Protein AF-A0A396ZU81-F1 (afdb_monomer_lite)

Organism: Aphanomyces astaci (NCBI:txid112090)

Secondary structure (DSSP, 8-state):
-PPPPTTTTEEE-TTT--EEETT-SB-TTT-PBTT---SSGGGS-HHHHHHHHTTSEEEEEETTTTEEEEEE---S---TTPPPEEEEEEEEEETTEEEEEEEEEE--TTS-TTB-TTS-B---SHHHHT--TTSS-TTS-HHHHHHHHHHHHHHH---EEEEEE-STTHHHHHHHHHHH--S--EEEEEETTS--S-HHHHHHHHHHHHHHHHHHTT-EEE-TTSPEEE-TT--S-THHHHHHHHHHHHHH-

Radius of gyration: 22.49 Å; chains: 1; bounding box: 52×60×61 Å

Sequence (253 aa):
MTTPTRSEHLWRCGICWFDSPSDKGACMLCESDRGTSFESPSDLNAVQHSAWARNQWVRTFDHVDDVAMWKQRPTHATTCADYFFVIASSNLVTDDDACQCLTWQPLTRETSAAATLSGESLLSSWFLDDADDTGVPSVVPFQEKFATSLIHWTHTVTSVTKIKVHRDTVWPESVAALVEIRAASKTKVMFLGEEGVDAGGVQREWYSLLSQAFLDNGLFIEHDNRSLGLNPQYAADPMHFVVLGRFLGRAII

InterPro domains:
  IPR000569 HECT domain [PS50237] (181-253)
  IPR035983 HECT, E3 ligase catalytic domain [SSF56204] (153-252)
  IPR050409 E3 ubiquitin-protein ligase [PTHR11254] (158-252)

pLDDT: mean 81.33, std 14.59, range [36.25, 97.94]

Foldseek 3Di:
DDDDPPPPQWDADQQQRDTHGPPDQADPQQRHGPPDHDDDLVVHDPSSNCSNCVQQWAWAADPVVRFIFIDGDCDDDDPPPDWDWDWAWDFDDDPPDGDTDIDTHTRDRPDGPQQDNDRDGPPDCLLRVCQDVSNHVVVDDPVVVLVVVVVVCVVPAPAEDEQEEAPVPLAVSLLVVLLPDDDRHAYFYDHPPDDDPDRVVRVVVSLVSNVVVCVVLPQWDQDPVRDTDGDPPNPPDPSVVVSVVSSVSNVSD

Structure (mmCIF, N/CA/C/O backbone):
data_AF-A0A396ZU81-F1
#
_entry.id   AF-A0A396ZU81-F1
#
loop_
_atom_site.group_PDB
_atom_site.id
_atom_site.type_symbol
_atom_site.label_atom_id
_atom_site.label_alt_id
_atom_site.label_comp_id
_atom_site.label_asym_id
_atom_site.label_entity_id
_atom_site.label_seq_id
_atom_site.pdbx_PDB_ins_code
_atom_site.Cartn_x
_atom_site.Cartn_y
_atom_site.Cartn_z
_atom_site.occupancy
_atom_site.B_iso_or_equiv
_atom_site.auth_seq_id
_atom_site.auth_comp_id
_atom_site.auth_asym_id
_atom_site.auth_atom_id
_atom_site.pdbx_PDB_model_num
ATOM 1 N N . MET A 1 1 ? 26.214 -30.034 -2.494 1.00 36.25 1 MET A N 1
ATOM 2 C CA . MET A 1 1 ? 24.958 -29.608 -3.141 1.00 36.25 1 MET A CA 1
ATOM 3 C C . MET A 1 1 ? 25.028 -28.102 -3.268 1.00 36.25 1 MET A C 1
ATOM 5 O O . MET A 1 1 ? 24.940 -27.413 -2.265 1.00 36.25 1 MET A O 1
ATOM 9 N N . THR A 1 2 ? 25.356 -27.618 -4.460 1.00 38.84 2 THR A N 1
ATOM 10 C CA . THR A 1 2 ? 25.381 -26.192 -4.790 1.00 38.84 2 THR A CA 1
ATOM 11 C C . THR A 1 2 ? 23.951 -25.674 -4.767 1.00 38.84 2 THR A C 1
ATOM 13 O O . THR A 1 2 ? 23.090 -26.218 -5.454 1.00 38.84 2 THR A O 1
ATOM 16 N N . THR A 1 3 ? 23.685 -24.673 -3.937 1.00 37.34 3 THR A N 1
ATOM 17 C CA . THR A 1 3 ? 22.427 -23.927 -3.935 1.00 37.34 3 THR A CA 1
ATOM 18 C C . THR A 1 3 ? 22.202 -23.387 -5.352 1.00 37.34 3 THR A C 1
ATOM 20 O O . THR A 1 3 ? 23.103 -22.713 -5.858 1.00 37.34 3 THR A O 1
ATOM 23 N N . PRO A 1 4 ? 21.080 -23.696 -6.027 1.00 40.00 4 PRO A N 1
ATOM 24 C CA . PRO A 1 4 ? 20.827 -23.167 -7.360 1.00 40.00 4 PRO A CA 1
ATOM 25 C C . PRO A 1 4 ? 20.781 -21.641 -7.275 1.00 40.00 4 PRO A C 1
ATOM 27 O O . PRO A 1 4 ? 20.117 -21.063 -6.408 1.00 40.00 4 PRO A O 1
ATOM 30 N N . THR A 1 5 ? 21.556 -20.979 -8.127 1.00 51.44 5 THR A N 1
ATOM 31 C CA . THR A 1 5 ? 21.589 -19.523 -8.211 1.00 51.44 5 THR A CA 1
ATOM 32 C C . THR A 1 5 ? 20.235 -19.019 -8.712 1.00 51.44 5 THR A C 1
ATOM 34 O O . THR A 1 5 ? 19.601 -19.621 -9.577 1.00 51.44 5 THR A O 1
ATOM 37 N N . ARG A 1 6 ? 19.786 -17.879 -8.171 1.00 52.00 6 ARG A N 1
ATOM 38 C CA . ARG A 1 6 ? 18.500 -17.195 -8.439 1.00 52.00 6 ARG A CA 1
ATOM 39 C C . ARG A 1 6 ? 18.129 -17.050 -9.933 1.00 52.00 6 ARG A C 1
ATOM 41 O O . ARG A 1 6 ? 16.971 -16.790 -10.243 1.00 52.00 6 ARG A O 1
ATOM 48 N N . SER A 1 7 ? 19.084 -17.216 -10.847 1.00 57.41 7 SER A N 1
ATOM 49 C CA . SER A 1 7 ? 18.940 -17.065 -12.296 1.00 57.41 7 SER A CA 1
ATOM 50 C C . SER A 1 7 ? 18.333 -18.262 -13.038 1.00 57.41 7 SER A C 1
ATOM 52 O O . SER A 1 7 ? 17.870 -18.072 -14.155 1.00 57.41 7 SER A O 1
ATOM 54 N N . GLU A 1 8 ? 18.323 -19.481 -12.487 1.00 64.12 8 GLU A N 1
ATOM 55 C CA . GLU A 1 8 ? 17.899 -20.672 -13.261 1.00 64.12 8 GLU A CA 1
ATOM 56 C C . GLU A 1 8 ? 16.377 -20.783 -13.467 1.00 64.12 8 GLU A C 1
ATOM 58 O O . GLU A 1 8 ? 15.919 -21.502 -14.353 1.00 64.12 8 GLU A O 1
ATOM 63 N N . HIS A 1 9 ? 15.580 -20.039 -12.694 1.00 83.31 9 HIS A N 1
ATOM 64 C CA . HIS A 1 9 ? 14.114 -20.103 -12.744 1.00 83.31 9 HIS A CA 1
ATOM 65 C C . HIS A 1 9 ? 13.442 -18.841 -13.279 1.00 83.31 9 HIS A C 1
ATOM 67 O O . HIS A 1 9 ? 12.216 -18.805 -13.377 1.00 83.31 9 HIS A O 1
ATOM 73 N N . LEU A 1 10 ? 14.202 -17.824 -13.684 1.00 89.06 10 LEU A N 1
ATOM 74 C CA . LEU A 1 10 ? 13.662 -16.538 -14.122 1.00 89.06 10 LEU A CA 1
ATOM 75 C C . LEU A 1 10 ? 14.208 -16.148 -15.499 1.00 89.06 10 LEU A C 1
ATOM 77 O O . LEU A 1 10 ? 15.355 -16.435 -15.830 1.00 89.06 10 LEU A O 1
ATOM 81 N N . TRP A 1 11 ? 13.400 -15.446 -16.287 1.00 91.38 11 TRP A N 1
ATOM 82 C CA . TRP A 1 11 ? 13.844 -14.760 -17.498 1.00 91.38 11 TRP A CA 1
ATOM 83 C C . TRP A 1 11 ? 13.527 -13.272 -17.403 1.00 91.38 11 TRP A C 1
ATOM 85 O O . TRP A 1 11 ? 12.489 -12.872 -16.876 1.00 91.38 11 TRP A O 1
ATOM 95 N N . ARG A 1 12 ? 14.426 -12.442 -17.929 1.00 90.25 12 ARG A N 1
ATOM 96 C CA . ARG A 1 12 ? 14.285 -10.988 -17.881 1.00 90.25 12 ARG A CA 1
ATOM 97 C C . ARG A 1 12 ? 13.571 -10.473 -19.124 1.00 90.25 12 ARG A C 1
ATOM 99 O O . ARG A 1 12 ? 13.986 -10.768 -20.243 1.00 90.25 12 ARG A O 1
ATOM 106 N N . CYS A 1 13 ? 12.505 -9.704 -18.928 1.00 91.06 13 CYS A N 1
ATOM 107 C CA . CYS A 1 13 ? 11.737 -9.117 -20.024 1.00 91.06 13 CYS A CA 1
ATOM 108 C C . CYS A 1 13 ? 12.559 -8.095 -20.826 1.00 91.06 13 CYS A C 1
ATOM 110 O O . CYS A 1 13 ? 13.189 -7.222 -20.233 1.00 91.06 13 CYS A O 1
ATOM 112 N N . GLY A 1 14 ? 12.508 -8.167 -22.161 1.00 89.25 14 GLY A N 1
ATOM 113 C CA . GLY A 1 14 ? 13.196 -7.221 -23.049 1.00 89.25 14 GLY A CA 1
ATOM 114 C C . GLY A 1 14 ? 12.539 -5.839 -23.139 1.00 89.25 14 GLY A C 1
ATOM 115 O O . GLY A 1 14 ? 13.204 -4.884 -23.520 1.00 89.25 14 GLY A O 1
ATOM 116 N N . ILE A 1 15 ? 11.267 -5.714 -22.736 1.00 90.06 15 ILE A N 1
ATOM 117 C CA . ILE A 1 15 ? 10.560 -4.429 -22.661 1.00 90.06 15 ILE A CA 1
ATOM 118 C C . ILE A 1 15 ? 10.827 -3.742 -21.325 1.00 90.06 15 ILE A C 1
ATOM 120 O O . ILE A 1 15 ? 11.378 -2.653 -21.276 1.00 90.06 15 ILE A O 1
ATOM 124 N N . CYS A 1 16 ? 10.434 -4.373 -20.217 1.00 87.81 16 CYS A N 1
ATOM 125 C CA . CYS A 1 16 ? 10.402 -3.704 -18.918 1.00 87.81 16 CYS A CA 1
ATOM 126 C C . CYS A 1 16 ? 11.481 -4.194 -17.940 1.00 87.81 16 CYS A C 1
ATOM 128 O O . CYS A 1 16 ? 11.512 -3.756 -16.790 1.00 87.81 16 CYS A O 1
ATOM 130 N N . TRP A 1 17 ? 12.340 -5.139 -18.333 1.00 87.31 17 TRP A N 1
ATOM 131 C CA . TRP A 1 17 ? 13.378 -5.715 -17.467 1.00 87.31 17 TRP A CA 1
ATOM 132 C C . TRP A 1 17 ? 12.858 -6.334 -16.160 1.00 87.31 17 TRP A C 1
ATOM 134 O O . TRP A 1 17 ? 13.576 -6.394 -15.167 1.00 87.31 17 TRP A O 1
ATOM 144 N N . PHE A 1 18 ? 11.592 -6.752 -16.119 1.00 87.81 18 PHE A N 1
ATOM 145 C CA . PHE A 1 18 ? 11.056 -7.529 -15.004 1.00 87.81 18 PHE A CA 1
ATOM 146 C C . PHE A 1 18 ? 11.463 -8.999 -15.139 1.00 87.81 18 PHE A C 1
ATOM 148 O O . PHE A 1 18 ? 11.374 -9.563 -16.233 1.00 87.81 18 PHE A O 1
ATOM 155 N N . ASP A 1 19 ? 11.881 -9.612 -14.033 1.00 89.00 19 ASP A N 1
ATOM 156 C CA . ASP A 1 19 ? 12.262 -11.022 -13.991 1.00 89.00 19 ASP A CA 1
ATOM 157 C C . ASP A 1 19 ? 11.002 -11.875 -13.776 1.00 89.00 19 ASP A C 1
ATOM 159 O O . ASP A 1 19 ? 10.409 -11.878 -12.698 1.00 89.00 19 ASP A O 1
ATOM 163 N N . SER A 1 20 ? 10.559 -12.562 -14.829 1.00 89.69 20 SER A N 1
ATOM 164 C CA . SER A 1 20 ? 9.365 -13.415 -14.812 1.00 89.69 20 SER A CA 1
ATOM 165 C C . SER A 1 20 ? 9.741 -14.891 -14.649 1.00 89.69 20 SER A C 1
ATOM 167 O O . SER A 1 20 ? 10.804 -15.297 -15.124 1.00 89.69 20 SER A O 1
ATOM 169 N N . PRO A 1 21 ? 8.889 -15.717 -14.017 1.00 91.19 21 PRO A N 1
ATOM 170 C CA . PRO A 1 21 ? 9.098 -17.161 -13.929 1.00 91.19 21 PRO A CA 1
ATOM 171 C C . PRO A 1 21 ? 9.301 -17.825 -15.301 1.00 91.19 21 PRO A C 1
ATOM 173 O O . PRO A 1 21 ? 8.631 -17.484 -16.275 1.00 91.19 21 PRO A O 1
ATOM 176 N N . SER A 1 22 ? 10.241 -18.770 -15.390 1.00 90.12 22 SER A N 1
ATOM 177 C CA . SER A 1 22 ? 10.617 -19.453 -16.645 1.00 90.12 22 SER A CA 1
ATOM 178 C C . SER A 1 22 ? 9.518 -20.326 -17.247 1.00 90.12 22 SER A C 1
ATOM 180 O O . SER A 1 22 ? 9.573 -20.614 -18.440 1.00 90.12 22 SER A O 1
ATOM 182 N N . ASP A 1 23 ? 8.525 -20.720 -16.451 1.00 90.00 23 ASP A N 1
ATOM 183 C CA . ASP A 1 23 ? 7.316 -21.428 -16.881 1.00 90.00 23 ASP A CA 1
ATOM 184 C C . ASP A 1 23 ? 6.275 -20.501 -17.535 1.00 90.00 23 ASP A C 1
ATOM 186 O O . ASP A 1 23 ? 5.338 -20.981 -18.174 1.00 90.00 23 ASP A O 1
ATOM 190 N N . LYS A 1 24 ? 6.426 -19.176 -17.410 1.00 89.38 24 LYS A N 1
ATOM 191 C CA . LYS A 1 24 ? 5.548 -18.188 -18.047 1.00 89.38 24 LYS A CA 1
ATOM 192 C C . LYS A 1 24 ? 6.111 -17.755 -19.400 1.00 89.38 24 LYS A C 1
ATOM 194 O O . LYS A 1 24 ? 7.253 -17.307 -19.493 1.00 89.38 24 LYS A O 1
ATOM 199 N N . GLY A 1 25 ? 5.277 -17.845 -20.440 1.00 90.56 25 GLY A N 1
ATOM 200 C CA . GLY A 1 25 ? 5.610 -17.400 -21.800 1.00 90.56 25 GLY A CA 1
ATOM 201 C C . GLY A 1 25 ? 5.586 -15.879 -21.997 1.00 90.56 25 GLY A C 1
ATOM 202 O O . GLY A 1 25 ? 6.237 -15.383 -22.912 1.00 90.56 25 GLY A O 1
ATOM 203 N N . ALA A 1 26 ? 4.897 -15.153 -21.113 1.00 94.81 26 ALA A N 1
ATOM 204 C CA . ALA A 1 26 ? 4.762 -13.700 -21.145 1.00 94.81 26 ALA A CA 1
ATOM 205 C C . ALA A 1 26 ? 5.195 -13.065 -19.817 1.00 94.81 26 ALA A C 1
ATOM 207 O O . ALA A 1 26 ? 5.210 -13.709 -18.763 1.00 94.81 26 ALA A O 1
ATOM 208 N N . CYS A 1 27 ? 5.588 -11.795 -19.881 1.00 93.38 27 CYS A N 1
ATOM 209 C CA . CYS A 1 27 ? 6.042 -11.033 -18.733 1.00 93.38 27 CYS A CA 1
ATOM 210 C C . CYS A 1 27 ? 4.892 -10.814 -17.746 1.00 93.38 27 CYS A C 1
ATOM 212 O O . CYS A 1 27 ? 3.856 -10.271 -18.108 1.00 93.38 27 CYS A O 1
ATOM 214 N N . MET A 1 28 ? 5.114 -11.137 -16.473 1.00 93.12 28 MET A N 1
ATOM 215 C CA . MET A 1 28 ? 4.113 -10.969 -15.406 1.00 93.12 28 MET A CA 1
ATOM 216 C C . MET A 1 28 ? 3.755 -9.504 -15.097 1.00 93.12 28 MET A C 1
ATOM 218 O O . MET A 1 28 ? 2.837 -9.263 -14.322 1.00 93.12 28 MET A O 1
ATOM 222 N N . LEU A 1 29 ? 4.500 -8.536 -15.641 1.00 90.62 29 LEU A N 1
ATOM 223 C CA . LEU A 1 29 ? 4.306 -7.112 -15.363 1.00 90.62 29 LEU A CA 1
ATOM 224 C C . LEU A 1 29 ? 3.801 -6.320 -16.570 1.00 90.62 29 LEU A C 1
ATOM 226 O O . LEU A 1 29 ? 2.965 -5.440 -16.412 1.00 90.62 29 LEU A O 1
ATOM 230 N N . CYS A 1 30 ? 4.347 -6.588 -17.757 1.00 92.88 30 CYS A N 1
ATOM 231 C CA . CYS A 1 30 ? 4.012 -5.847 -18.974 1.00 92.88 30 CYS A CA 1
ATOM 232 C C . CYS A 1 30 ? 3.385 -6.713 -20.066 1.00 92.88 30 CYS A C 1
ATOM 234 O O . CYS A 1 30 ? 3.279 -6.265 -21.208 1.00 92.88 30 CYS A O 1
ATOM 236 N N . GLU A 1 31 ? 3.079 -7.972 -19.737 1.00 95.00 31 GLU A N 1
ATOM 237 C CA . GLU A 1 31 ? 2.376 -8.942 -20.587 1.00 95.00 31 GLU A CA 1
ATOM 238 C C . GLU A 1 31 ? 3.054 -9.223 -21.935 1.00 95.00 31 GLU A C 1
ATOM 240 O O . GLU A 1 31 ? 2.480 -9.839 -22.821 1.00 95.00 31 GLU A O 1
ATOM 245 N N . SER A 1 32 ? 4.305 -8.790 -22.101 1.00 94.31 32 SER A N 1
ATOM 246 C CA . SER A 1 32 ? 5.049 -8.971 -23.345 1.00 94.31 32 SER A CA 1
ATOM 247 C C . SER A 1 32 ? 5.626 -10.371 -23.420 1.00 94.31 32 SER A C 1
ATOM 249 O O . SER A 1 32 ? 6.174 -10.862 -22.429 1.00 94.31 32 SER A O 1
ATOM 251 N N . ASP A 1 33 ? 5.542 -10.981 -24.595 1.00 95.38 33 ASP A N 1
ATOM 252 C CA . ASP A 1 33 ? 6.077 -12.313 -24.831 1.00 95.38 33 ASP A CA 1
ATOM 253 C C . ASP A 1 33 ? 7.592 -12.383 -24.588 1.00 95.38 33 ASP A C 1
ATOM 255 O O . ASP A 1 33 ? 8.350 -11.404 -24.649 1.00 95.38 33 ASP A O 1
ATOM 259 N N . ARG A 1 34 ? 8.064 -13.587 -24.271 1.00 93.25 34 ARG A N 1
ATOM 260 C CA . ARG A 1 34 ? 9.489 -13.834 -24.073 1.00 93.25 34 ARG A CA 1
ATOM 261 C C . ARG A 1 34 ? 10.264 -13.600 -25.368 1.00 93.25 34 ARG A C 1
ATOM 263 O O . ARG A 1 34 ? 9.997 -14.225 -26.386 1.00 93.25 34 ARG A O 1
ATOM 270 N N . GLY A 1 35 ? 11.278 -12.738 -25.291 1.00 89.06 35 GLY A N 1
ATOM 271 C CA . GLY A 1 35 ? 12.106 -12.354 -26.437 1.00 89.06 35 GLY A CA 1
ATOM 272 C C . GLY A 1 35 ? 11.627 -11.100 -27.170 1.00 89.06 35 GLY A C 1
ATOM 273 O O . GLY A 1 35 ? 12.316 -10.658 -28.084 1.00 89.06 35 GLY A O 1
ATOM 274 N N . THR A 1 36 ? 10.508 -10.490 -26.762 1.00 91.44 36 THR A N 1
ATOM 275 C CA . THR A 1 36 ? 10.080 -9.197 -27.307 1.00 91.44 36 THR A CA 1
ATOM 276 C C . THR A 1 36 ? 11.085 -8.096 -26.958 1.00 91.44 36 THR A C 1
ATOM 278 O O . THR A 1 36 ? 11.461 -7.921 -25.795 1.00 91.44 36 THR A O 1
ATOM 281 N N . SER A 1 37 ? 11.474 -7.329 -27.973 1.00 89.19 37 SER A N 1
ATOM 282 C CA . SER A 1 37 ? 12.264 -6.100 -27.885 1.00 89.19 37 SER A CA 1
ATOM 283 C C . SER A 1 37 ? 11.514 -4.950 -28.554 1.00 89.19 37 SER A C 1
ATOM 285 O O . SER A 1 37 ? 10.572 -5.178 -29.310 1.00 89.19 37 SER A O 1
ATOM 287 N N . PHE A 1 38 ? 11.946 -3.721 -28.297 1.00 87.00 38 PHE A N 1
ATOM 288 C CA . PHE A 1 38 ? 11.400 -2.516 -28.916 1.00 87.00 38 PHE A CA 1
ATOM 289 C C . PHE A 1 38 ? 12.545 -1.592 -29.341 1.00 87.00 38 PHE A C 1
ATOM 291 O O . PHE A 1 38 ? 13.627 -1.656 -28.754 1.00 87.00 38 PHE A O 1
ATOM 298 N N . GLU A 1 39 ? 12.319 -0.763 -30.360 1.00 84.94 39 GLU A N 1
ATOM 299 C CA . GLU A 1 39 ? 13.315 0.203 -30.846 1.00 84.94 39 GLU A CA 1
ATOM 300 C C . GLU A 1 39 ? 13.062 1.603 -30.281 1.00 84.94 39 GLU A C 1
ATOM 302 O O . GLU A 1 39 ? 14.010 2.319 -29.951 1.00 84.94 39 GLU A O 1
ATOM 307 N N . SER A 1 40 ? 11.790 1.985 -30.127 1.00 82.88 40 SER A N 1
ATOM 308 C CA . SER A 1 40 ? 11.381 3.284 -29.598 1.00 82.88 40 SER A CA 1
ATOM 309 C C . SER A 1 40 ? 10.261 3.152 -28.556 1.00 82.88 40 SER A C 1
ATOM 311 O O . SER A 1 40 ? 9.338 2.360 -28.747 1.00 82.88 40 SER A O 1
ATOM 313 N N . PRO A 1 41 ? 10.263 3.943 -27.462 1.00 81.81 41 PRO A N 1
ATOM 314 C CA . PRO A 1 41 ? 9.166 3.953 -26.487 1.00 81.81 41 PRO A CA 1
ATOM 315 C C . PRO A 1 41 ? 7.783 4.230 -27.097 1.00 81.81 41 PRO A C 1
ATOM 317 O O . PRO A 1 41 ? 6.776 3.814 -26.530 1.00 81.81 41 PRO A O 1
ATOM 320 N N . SER A 1 42 ? 7.727 4.889 -28.262 1.00 83.81 42 SER A N 1
ATOM 321 C CA . SER A 1 42 ? 6.494 5.103 -29.036 1.00 83.81 42 SER A CA 1
ATOM 322 C C . SER A 1 42 ? 5.822 3.813 -29.510 1.00 83.81 42 SER A C 1
ATOM 324 O O . SER A 1 42 ? 4.634 3.830 -29.821 1.00 83.81 42 SER A O 1
ATOM 326 N N . ASP A 1 43 ? 6.573 2.715 -29.578 1.00 86.62 43 ASP A N 1
ATOM 327 C CA . ASP A 1 43 ? 6.100 1.419 -30.070 1.00 86.62 43 ASP A CA 1
ATOM 328 C C . ASP A 1 43 ? 5.376 0.627 -28.969 1.00 86.62 43 ASP A C 1
ATOM 330 O O . ASP A 1 43 ? 4.758 -0.406 -29.232 1.00 86.62 43 ASP A O 1
ATOM 334 N N . LEU A 1 44 ? 5.464 1.096 -27.720 1.00 89.81 44 LEU A N 1
ATOM 335 C CA . LEU A 1 44 ? 4.913 0.430 -26.551 1.00 89.81 44 LEU A CA 1
ATOM 336 C C . LEU A 1 44 ? 3.444 0.802 -26.350 1.00 89.81 44 LEU A C 1
ATOM 338 O O . LEU A 1 44 ? 3.058 1.971 -26.396 1.00 89.81 44 LEU A O 1
ATOM 342 N N . ASN A 1 45 ? 2.618 -0.194 -26.030 1.00 93.06 45 ASN A N 1
ATOM 343 C CA . ASN A 1 45 ? 1.275 0.072 -25.523 1.00 93.06 45 ASN A CA 1
ATOM 344 C C . ASN A 1 45 ? 1.332 0.694 -24.111 1.00 93.06 45 ASN A C 1
ATOM 346 O O . ASN A 1 45 ? 2.382 0.729 -23.469 1.00 93.06 45 ASN A O 1
ATOM 350 N N . ALA A 1 46 ? 0.192 1.160 -23.592 1.00 88.88 46 ALA A N 1
ATOM 351 C CA . ALA A 1 46 ? 0.144 1.842 -22.296 1.00 88.88 46 ALA A CA 1
ATOM 352 C C . ALA A 1 46 ? 0.717 1.000 -21.136 1.00 88.88 46 ALA A C 1
ATOM 354 O O . ALA A 1 46 ? 1.499 1.511 -20.338 1.00 88.88 46 ALA A O 1
ATOM 355 N N . VAL A 1 47 ? 0.389 -0.296 -21.069 1.00 90.81 47 VAL A N 1
ATOM 356 C CA . VAL A 1 47 ? 0.863 -1.209 -20.011 1.00 90.81 47 VAL A CA 1
ATOM 357 C C . VAL A 1 47 ? 2.378 -1.408 -20.106 1.00 90.81 47 VAL A C 1
ATOM 359 O O . VAL A 1 47 ? 3.097 -1.307 -19.110 1.00 90.81 47 VAL A O 1
ATOM 362 N N . GLN A 1 48 ? 2.880 -1.636 -21.317 1.00 91.81 48 GLN A N 1
ATOM 363 C CA . GLN A 1 48 ? 4.301 -1.787 -21.611 1.00 91.81 48 GLN A CA 1
ATOM 364 C C . GLN A 1 48 ? 5.091 -0.525 -21.294 1.00 91.81 48 GLN A C 1
ATOM 366 O O . GLN A 1 48 ? 6.124 -0.606 -20.628 1.00 91.81 48 GLN A O 1
ATOM 371 N N . HIS A 1 49 ? 4.586 0.632 -21.717 1.00 88.44 49 HIS A N 1
ATOM 372 C CA . HIS A 1 49 ? 5.214 1.922 -21.481 1.00 88.44 49 HIS A CA 1
ATOM 373 C C . HIS A 1 49 ? 5.281 2.232 -19.984 1.00 88.44 49 HIS A C 1
ATOM 375 O O . HIS A 1 49 ? 6.348 2.572 -19.477 1.00 88.44 49 HIS A O 1
ATOM 381 N N . SER A 1 50 ? 4.185 2.049 -19.241 1.00 87.31 50 SER A N 1
ATOM 382 C CA . SER A 1 50 ? 4.174 2.227 -17.783 1.00 87.31 50 SER A CA 1
ATOM 383 C C . SER A 1 50 ? 5.149 1.279 -17.081 1.00 87.31 50 SER A C 1
ATOM 385 O O . SER A 1 50 ? 5.919 1.704 -16.219 1.00 87.31 50 SER A O 1
ATOM 387 N N . ALA A 1 51 ? 5.167 0.001 -17.467 1.00 88.81 51 ALA A N 1
ATOM 388 C CA . ALA A 1 51 ? 6.079 -0.974 -16.882 1.00 88.81 51 ALA A CA 1
ATOM 389 C C . ALA A 1 51 ? 7.549 -0.667 -17.202 1.00 88.81 51 ALA A C 1
ATOM 391 O O . ALA A 1 51 ? 8.407 -0.873 -16.343 1.00 88.81 51 ALA A O 1
ATOM 392 N N . TRP A 1 52 ? 7.853 -0.192 -18.410 1.00 86.69 52 TRP A N 1
ATOM 393 C CA . TRP A 1 52 ? 9.185 0.257 -18.818 1.00 86.69 52 TRP A CA 1
ATOM 394 C C . TRP A 1 52 ? 9.622 1.505 -18.038 1.00 86.69 52 TRP A C 1
ATOM 396 O O . TRP A 1 52 ? 10.682 1.502 -17.406 1.00 86.69 52 TRP A O 1
ATOM 406 N N . ALA A 1 53 ? 8.765 2.527 -17.988 1.00 83.94 53 ALA A N 1
ATOM 407 C CA . ALA A 1 53 ? 9.039 3.809 -17.344 1.00 83.94 53 ALA A CA 1
ATOM 408 C C . ALA A 1 53 ? 9.176 3.717 -15.813 1.00 83.94 53 ALA A C 1
ATOM 410 O O . ALA A 1 53 ? 9.765 4.607 -15.202 1.00 83.94 53 ALA A O 1
ATOM 411 N N . ARG A 1 54 ? 8.723 2.621 -15.177 1.00 81.19 54 ARG A N 1
ATOM 412 C CA . ARG A 1 54 ? 8.819 2.407 -13.713 1.00 81.19 54 ARG A CA 1
ATOM 413 C C . ARG A 1 54 ? 10.231 2.567 -13.139 1.00 81.19 54 ARG A C 1
ATOM 415 O O . ARG A 1 54 ? 10.398 2.757 -11.944 1.00 81.19 54 ARG A O 1
ATOM 422 N N . ASN A 1 55 ? 11.232 2.391 -13.994 1.00 73.06 55 ASN A N 1
ATOM 423 C CA . ASN A 1 55 ? 12.650 2.354 -13.668 1.00 73.06 55 ASN A CA 1
ATOM 424 C C . ASN A 1 55 ? 13.430 3.505 -14.328 1.00 73.06 55 ASN A C 1
ATOM 426 O O . ASN A 1 55 ? 14.660 3.497 -14.300 1.00 73.06 55 ASN A O 1
ATOM 430 N N . GLN A 1 56 ? 12.734 4.455 -14.963 1.00 78.44 56 GLN A N 1
ATOM 431 C CA . GLN A 1 56 ? 13.356 5.560 -15.691 1.00 78.44 56 GLN A CA 1
ATOM 432 C C . GLN A 1 56 ? 14.142 6.478 -14.753 1.00 78.44 56 GLN A C 1
ATOM 434 O O . GLN A 1 56 ? 15.221 6.929 -15.122 1.00 78.44 56 GLN A O 1
ATOM 439 N N . TRP A 1 57 ? 13.636 6.709 -13.541 1.00 80.38 57 TRP A N 1
ATOM 440 C CA . TRP A 1 57 ? 14.281 7.518 -12.511 1.00 80.38 57 TRP A CA 1
ATOM 441 C C . TRP A 1 57 ? 14.526 6.692 -11.262 1.00 80.38 57 TRP A C 1
ATOM 443 O O . TRP A 1 57 ? 13.637 5.985 -10.787 1.00 80.38 57 TRP A O 1
ATOM 453 N N . VAL A 1 58 ? 15.742 6.783 -10.735 1.00 77.44 58 VAL A N 1
ATOM 454 C CA . VAL A 1 58 ? 16.177 6.002 -9.581 1.00 77.44 58 VAL A CA 1
ATOM 455 C C . VAL A 1 58 ? 16.920 6.884 -8.590 1.00 77.44 58 VAL A C 1
ATOM 457 O O . VAL A 1 58 ? 17.489 7.908 -8.973 1.00 77.44 58 VAL A O 1
ATOM 460 N N . ARG A 1 59 ? 16.904 6.501 -7.313 1.00 78.31 59 ARG A N 1
ATOM 461 C CA . ARG A 1 59 ? 17.683 7.186 -6.279 1.00 78.31 59 ARG A CA 1
ATOM 462 C C . ARG A 1 59 ? 19.093 6.608 -6.250 1.00 78.31 59 ARG A C 1
ATOM 464 O O . ARG A 1 59 ? 19.254 5.393 -6.321 1.00 78.31 59 ARG A O 1
ATOM 471 N N . THR A 1 60 ? 20.090 7.472 -6.146 1.00 74.06 60 THR A N 1
ATOM 472 C CA . THR A 1 60 ? 21.505 7.110 -6.001 1.00 74.06 60 THR A CA 1
ATOM 473 C C . THR A 1 60 ? 22.145 7.946 -4.904 1.00 74.06 60 THR A C 1
ATOM 475 O O . THR A 1 60 ? 21.611 8.996 -4.543 1.00 74.06 60 THR A O 1
ATOM 478 N N . PHE A 1 61 ? 23.300 7.516 -4.410 1.00 75.00 61 PHE A N 1
ATOM 479 C CA . PHE A 1 61 ? 24.082 8.256 -3.427 1.00 75.00 61 PHE A CA 1
ATOM 480 C C . PHE A 1 61 ? 25.404 8.727 -4.027 1.00 75.00 61 PHE A C 1
ATOM 482 O O . PHE A 1 61 ? 26.085 7.948 -4.694 1.00 75.00 61 PHE A O 1
ATOM 489 N N . ASP A 1 62 ? 25.761 9.991 -3.810 1.00 72.81 62 ASP A N 1
ATOM 490 C CA . ASP A 1 62 ? 27.136 10.449 -3.987 1.00 72.81 62 ASP A CA 1
ATOM 491 C C . ASP A 1 62 ? 27.888 10.283 -2.666 1.00 72.81 62 ASP A C 1
ATOM 493 O O . ASP A 1 62 ? 27.635 11.014 -1.709 1.00 72.81 62 ASP A O 1
ATOM 497 N N . HIS A 1 63 ? 28.819 9.331 -2.614 1.00 69.06 63 HIS A N 1
ATOM 498 C CA . HIS A 1 63 ? 29.624 9.086 -1.416 1.00 69.06 63 HIS A CA 1
ATOM 499 C C . HIS A 1 63 ? 30.671 10.181 -1.154 1.00 69.06 63 HIS A C 1
ATOM 501 O O . HIS A 1 63 ? 31.267 10.196 -0.078 1.00 69.06 63 HIS A O 1
ATOM 507 N N . VAL A 1 64 ? 30.953 11.060 -2.125 1.00 72.94 64 VAL A N 1
ATOM 508 C CA . VAL A 1 64 ? 31.928 12.149 -1.961 1.00 72.94 64 VAL A CA 1
ATOM 509 C C . VAL A 1 64 ? 31.304 13.305 -1.190 1.00 72.94 64 VAL A C 1
ATOM 511 O O . VAL A 1 64 ? 31.899 13.788 -0.228 1.00 72.94 64 VAL A O 1
ATOM 514 N N . ASP A 1 65 ? 30.102 13.709 -1.597 1.00 72.31 65 ASP A N 1
ATOM 515 C CA . ASP A 1 65 ? 29.397 14.859 -1.024 1.00 72.31 65 ASP A CA 1
ATOM 516 C C . ASP A 1 65 ? 28.331 14.459 0.018 1.00 72.31 65 ASP A C 1
ATOM 518 O O . ASP A 1 65 ? 27.738 15.335 0.646 1.00 72.31 65 ASP A O 1
ATOM 522 N N . ASP A 1 66 ? 28.107 13.155 0.232 1.00 72.00 66 ASP A N 1
ATOM 523 C CA . ASP A 1 66 ? 27.091 12.589 1.141 1.00 72.00 66 ASP A CA 1
ATOM 524 C C . ASP A 1 66 ? 25.655 13.005 0.747 1.00 72.00 66 ASP A C 1
ATOM 526 O O . ASP A 1 66 ? 24.793 13.286 1.584 1.00 72.00 66 ASP A O 1
ATOM 530 N N . VAL A 1 67 ? 25.390 13.082 -0.567 1.00 76.50 67 VAL A N 1
ATOM 531 C CA . VAL A 1 67 ? 24.129 13.599 -1.127 1.00 76.50 67 VAL A CA 1
ATOM 532 C C . VAL A 1 67 ? 23.354 12.522 -1.882 1.00 76.50 67 VAL A C 1
ATOM 534 O O . VAL A 1 67 ? 23.845 11.881 -2.810 1.00 76.50 67 VAL A O 1
ATOM 537 N N . ALA A 1 68 ? 22.071 12.389 -1.545 1.00 77.88 68 ALA A N 1
ATOM 538 C CA . ALA A 1 68 ? 21.118 11.590 -2.304 1.00 77.88 68 ALA A CA 1
ATOM 539 C C . ALA A 1 68 ? 20.649 12.329 -3.569 1.00 77.88 68 ALA A C 1
ATOM 541 O O . ALA A 1 68 ? 20.072 13.418 -3.488 1.00 77.88 68 ALA A O 1
ATOM 542 N N . MET A 1 69 ? 20.797 11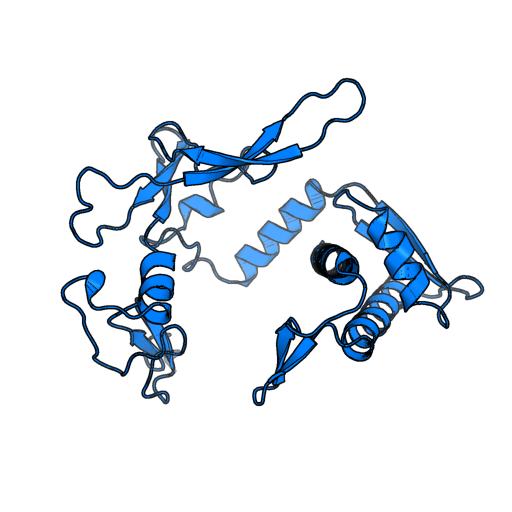.697 -4.731 1.00 80.19 69 MET A N 1
ATOM 543 C CA . MET A 1 69 ? 20.475 12.277 -6.038 1.00 80.19 69 MET A CA 1
ATOM 544 C C . MET A 1 69 ? 19.492 11.417 -6.834 1.00 80.19 69 MET A C 1
ATOM 546 O O . MET A 1 69 ? 19.434 10.196 -6.684 1.00 80.19 69 MET A O 1
ATOM 550 N N . TRP A 1 70 ? 18.728 12.059 -7.719 1.00 82.44 70 TRP A N 1
ATOM 551 C CA . TRP A 1 70 ? 17.934 11.370 -8.731 1.00 82.44 70 TRP A CA 1
ATOM 552 C C . TRP A 1 70 ? 18.773 11.158 -9.988 1.00 82.44 70 TRP A C 1
ATOM 554 O O . TRP A 1 70 ? 19.306 12.107 -10.562 1.00 82.44 70 TRP A O 1
ATOM 564 N N . LYS A 1 71 ? 18.853 9.912 -10.450 1.00 80.00 71 LYS A N 1
ATOM 565 C CA . LYS A 1 71 ? 19.550 9.534 -11.678 1.00 80.00 71 LYS A CA 1
ATOM 566 C C . LYS A 1 71 ? 18.548 8.968 -12.672 1.00 80.00 71 LYS A C 1
ATOM 568 O O . LYS A 1 71 ? 17.836 8.010 -12.368 1.00 80.00 71 LYS A O 1
ATOM 573 N N . GLN A 1 72 ? 18.506 9.541 -13.871 1.00 79.44 72 GLN A N 1
ATOM 574 C CA . GLN A 1 72 ? 17.785 8.926 -14.978 1.00 79.44 72 GLN A CA 1
ATOM 575 C C . GLN A 1 72 ? 18.593 7.719 -15.466 1.00 79.44 72 GLN A C 1
ATOM 577 O O . GLN A 1 72 ? 19.803 7.830 -15.693 1.00 79.44 72 GLN A O 1
ATOM 582 N N . ARG A 1 73 ? 17.959 6.559 -15.649 1.00 74.12 73 ARG A N 1
ATOM 583 C CA . ARG A 1 73 ? 18.615 5.455 -16.353 1.00 74.12 73 ARG A CA 1
ATOM 584 C C . ARG A 1 73 ? 18.822 5.839 -17.819 1.00 74.12 73 ARG A C 1
ATOM 586 O O . ARG A 1 73 ? 17.962 6.502 -18.396 1.00 74.12 73 ARG A O 1
ATOM 593 N N . PRO A 1 74 ? 19.936 5.422 -18.442 1.00 62.62 74 PRO A N 1
ATOM 594 C CA . PRO A 1 74 ? 20.154 5.646 -19.863 1.00 62.62 74 PRO A CA 1
ATOM 595 C C . PRO A 1 74 ? 19.141 4.812 -20.656 1.00 62.62 74 PRO A C 1
ATOM 597 O O . PRO A 1 74 ? 19.355 3.633 -20.923 1.00 62.62 74 PRO A O 1
ATOM 600 N N . THR A 1 75 ? 18.002 5.405 -20.992 1.00 58.59 75 THR A N 1
ATOM 601 C CA . THR A 1 75 ? 16.918 4.747 -21.724 1.00 58.59 75 THR A CA 1
ATOM 602 C C . THR A 1 75 ? 16.562 5.594 -22.935 1.00 58.59 75 THR A C 1
ATOM 604 O O . THR A 1 75 ? 15.593 6.339 -22.893 1.00 58.59 75 THR A O 1
ATOM 607 N N . HIS A 1 76 ? 17.381 5.486 -23.989 1.00 55.47 76 HIS A N 1
ATOM 608 C CA . HIS A 1 76 ? 17.325 6.310 -25.205 1.00 55.47 76 HIS A CA 1
ATOM 609 C C . HIS A 1 76 ? 17.419 7.827 -24.941 1.00 55.47 76 HIS A C 1
ATOM 611 O O . HIS A 1 76 ? 17.141 8.324 -23.856 1.00 55.47 76 HIS A O 1
ATOM 617 N N . ALA A 1 77 ? 17.931 8.578 -25.915 1.00 49.38 77 ALA A N 1
ATOM 618 C CA . ALA A 1 77 ? 18.129 10.014 -25.758 1.00 49.38 77 ALA A CA 1
ATOM 619 C C . ALA A 1 77 ? 16.778 10.704 -25.519 1.00 49.38 77 ALA A C 1
ATOM 621 O O . ALA A 1 77 ? 15.954 10.791 -26.427 1.00 49.38 77 ALA A O 1
ATOM 622 N N . THR A 1 78 ? 16.564 11.179 -24.294 1.00 51.94 78 THR A N 1
ATOM 623 C CA . THR A 1 78 ? 15.466 12.073 -23.940 1.00 51.94 78 THR A CA 1
ATOM 624 C C . THR A 1 78 ? 15.549 13.285 -24.866 1.00 51.94 78 THR A C 1
ATOM 626 O O . THR A 1 78 ? 16.599 13.930 -24.964 1.00 51.94 78 THR A O 1
ATOM 629 N N . THR A 1 79 ? 14.480 13.584 -25.600 1.00 53.78 79 THR A N 1
ATOM 630 C CA . THR A 1 79 ? 14.412 14.828 -26.370 1.00 53.78 79 THR A CA 1
ATOM 631 C C . THR A 1 79 ? 14.521 16.018 -25.418 1.00 53.78 79 THR A C 1
ATOM 633 O O . THR A 1 79 ? 14.085 15.958 -24.274 1.00 53.78 79 THR A O 1
ATOM 636 N N . CYS A 1 80 ? 15.109 17.122 -25.881 1.00 48.56 80 CYS A N 1
ATOM 637 C CA . CYS A 1 80 ? 15.493 18.279 -25.058 1.00 48.56 80 CYS A CA 1
ATOM 638 C C . CYS A 1 80 ? 14.321 19.031 -24.364 1.00 48.56 80 CYS A C 1
ATOM 640 O O . CYS A 1 80 ? 14.548 20.089 -23.782 1.00 48.56 80 CYS A O 1
ATOM 642 N N . ALA A 1 81 ? 13.084 18.525 -24.437 1.00 56.16 81 ALA A N 1
ATOM 643 C CA . ALA A 1 81 ? 11.856 19.186 -23.989 1.00 56.16 81 ALA A CA 1
ATOM 644 C C . ALA A 1 81 ? 11.082 18.447 -22.874 1.00 56.16 81 ALA A C 1
ATOM 646 O O . ALA A 1 81 ? 10.005 18.907 -22.496 1.00 56.16 81 ALA A O 1
ATOM 647 N N . ASP A 1 82 ? 11.587 17.330 -22.342 1.00 66.62 82 ASP A N 1
ATOM 648 C CA . ASP A 1 82 ? 10.857 16.564 -21.324 1.00 66.62 82 ASP A CA 1
ATOM 649 C C . ASP A 1 82 ? 11.047 17.163 -19.918 1.00 66.62 82 ASP A C 1
ATOM 651 O O . ASP A 1 82 ? 12.166 17.281 -19.415 1.00 66.62 82 ASP A O 1
ATOM 655 N N . TYR A 1 83 ? 9.937 17.541 -19.273 1.00 76.31 83 TYR A N 1
ATOM 656 C CA . TYR A 1 83 ? 9.908 18.028 -17.891 1.00 76.31 83 TYR A CA 1
ATOM 657 C C . TYR A 1 83 ? 9.481 16.903 -16.948 1.00 76.31 83 TYR A C 1
ATOM 659 O O . TYR A 1 83 ? 8.391 16.348 -17.082 1.00 76.31 83 TYR A O 1
ATOM 667 N N . PHE A 1 84 ? 10.322 16.598 -15.963 1.00 84.38 84 PHE A N 1
ATOM 668 C CA . PHE A 1 84 ? 10.025 15.615 -14.925 1.00 84.38 84 PHE A CA 1
ATOM 669 C C . PHE A 1 84 ? 9.627 16.315 -13.631 1.00 84.38 84 PHE A C 1
ATOM 671 O O . PHE A 1 84 ? 10.103 17.413 -13.340 1.00 84.38 84 PHE A O 1
ATOM 678 N N . PHE A 1 85 ? 8.765 15.672 -12.847 1.00 86.75 85 PHE A N 1
ATOM 679 C CA . PHE A 1 85 ? 8.275 16.199 -11.579 1.00 86.75 85 PHE A CA 1
ATOM 680 C C . PHE A 1 85 ? 8.338 15.126 -10.495 1.00 86.75 85 PHE A C 1
ATOM 682 O O . PHE A 1 85 ? 8.172 13.938 -10.771 1.00 86.75 85 PHE A O 1
ATOM 689 N N . VAL A 1 86 ? 8.524 15.560 -9.253 1.00 85.00 86 VAL A N 1
ATOM 690 C CA . VAL A 1 86 ? 8.366 14.746 -8.046 1.00 85.00 86 VAL A CA 1
ATOM 691 C C . VAL A 1 86 ? 7.174 15.249 -7.241 1.00 85.00 86 VAL A C 1
ATOM 693 O O . VAL A 1 86 ? 6.862 16.438 -7.252 1.00 85.00 86 VAL A O 1
ATOM 696 N N . ILE A 1 87 ? 6.500 14.342 -6.537 1.00 85.38 87 ILE A N 1
ATOM 697 C CA . ILE A 1 87 ? 5.481 14.719 -5.556 1.00 85.38 87 ILE A CA 1
ATOM 698 C C . ILE A 1 87 ? 6.195 15.004 -4.235 1.00 85.38 87 ILE A C 1
ATOM 700 O O . ILE A 1 87 ? 6.929 14.149 -3.740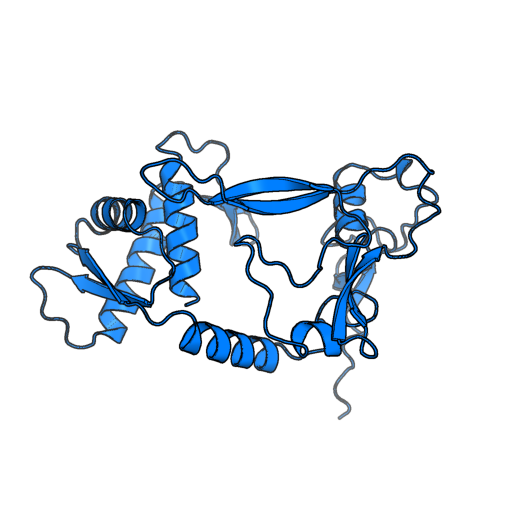 1.00 85.38 87 ILE A O 1
ATOM 704 N N . ALA A 1 88 ? 5.965 16.179 -3.659 1.00 81.25 88 ALA A N 1
ATOM 705 C CA . ALA A 1 88 ? 6.534 16.580 -2.375 1.00 81.25 88 ALA A CA 1
ATOM 706 C C . ALA A 1 88 ? 5.509 17.347 -1.531 1.00 81.25 88 ALA A C 1
ATOM 708 O O . ALA A 1 88 ? 4.596 17.978 -2.075 1.00 81.25 88 ALA A O 1
ATOM 709 N N . SER A 1 89 ? 5.660 17.314 -0.203 1.00 77.00 89 SER A N 1
ATOM 710 C CA . SER A 1 89 ? 4.897 18.206 0.676 1.00 77.00 89 SER A CA 1
ATOM 711 C C . SER A 1 89 ? 5.341 19.644 0.448 1.00 77.00 89 SER A C 1
ATOM 713 O O . SER A 1 89 ? 6.533 19.958 0.455 1.00 77.00 89 SER A O 1
ATOM 715 N N . SER A 1 90 ? 4.368 20.528 0.278 1.00 72.62 90 SER A N 1
ATOM 716 C CA . SER A 1 90 ? 4.543 21.950 0.518 1.00 72.62 90 SER A CA 1
ATOM 717 C C . SER A 1 90 ? 3.824 22.312 1.809 1.00 72.62 90 SER A C 1
ATOM 719 O O . SER A 1 90 ? 2.634 22.029 1.971 1.00 72.62 90 SER A O 1
ATOM 721 N N . ASN A 1 91 ? 4.532 22.989 2.708 1.00 64.12 91 ASN A N 1
ATOM 722 C CA . ASN A 1 91 ? 3.911 23.592 3.876 1.00 64.12 91 ASN A CA 1
ATOM 723 C C . ASN A 1 91 ? 3.161 24.849 3.418 1.00 64.12 91 ASN A C 1
ATOM 725 O O . ASN A 1 91 ? 3.775 25.896 3.210 1.00 64.12 91 ASN A O 1
ATOM 729 N N . LEU A 1 92 ? 1.844 24.750 3.237 1.00 57.47 92 LEU A N 1
ATOM 730 C CA . LEU A 1 92 ? 0.995 25.935 3.180 1.00 57.47 92 LEU A CA 1
ATOM 731 C C . LEU A 1 92 ? 0.694 26.326 4.624 1.00 57.47 92 LEU A C 1
ATOM 733 O O . LEU A 1 92 ? -0.053 25.646 5.324 1.00 57.47 92 LEU A O 1
ATOM 737 N N . VAL A 1 93 ? 1.326 27.399 5.091 1.00 50.78 93 VAL A N 1
ATOM 738 C CA . VAL A 1 93 ? 0.981 27.990 6.384 1.00 50.78 93 VAL A CA 1
ATOM 739 C C . VAL A 1 93 ? -0.337 28.734 6.194 1.00 50.78 93 VAL A C 1
ATOM 741 O O . VAL A 1 93 ? -0.370 29.802 5.589 1.00 50.78 93 VAL A O 1
ATOM 744 N N . THR A 1 94 ? -1.429 28.146 6.670 1.00 54.41 94 THR A N 1
ATOM 745 C CA . THR A 1 94 ? -2.693 28.852 6.903 1.00 54.41 94 THR A CA 1
ATOM 746 C C . THR A 1 94 ? -2.842 29.108 8.397 1.00 54.41 94 THR A C 1
ATOM 748 O O . THR A 1 94 ? -2.458 28.248 9.186 1.00 54.41 94 THR A O 1
ATOM 751 N N . ASP A 1 95 ? -3.387 30.272 8.766 1.00 53.00 95 ASP A N 1
ATOM 752 C CA . ASP A 1 95 ? -3.371 30.859 10.122 1.00 53.00 95 ASP A CA 1
ATOM 753 C C . ASP A 1 95 ? -3.902 29.978 11.276 1.00 53.00 95 ASP A C 1
ATOM 755 O O . ASP A 1 95 ? -3.697 30.352 12.424 1.00 53.00 95 ASP A O 1
ATOM 759 N N . ASP A 1 96 ? -4.524 28.819 11.023 1.00 51.97 96 ASP A N 1
ATOM 760 C CA . ASP A 1 96 ? -5.129 27.995 12.087 1.00 51.97 96 ASP A CA 1
ATOM 761 C C . ASP A 1 96 ? -4.899 26.472 11.996 1.00 51.97 96 ASP A C 1
ATOM 763 O O . ASP A 1 96 ? -5.373 25.739 12.855 1.00 51.97 96 ASP A O 1
ATOM 767 N N . ASP A 1 97 ? -4.148 25.962 11.015 1.00 53.22 97 ASP A N 1
ATOM 768 C CA . ASP A 1 97 ? -3.701 24.558 11.021 1.00 53.22 97 ASP A CA 1
ATOM 769 C C . ASP A 1 97 ? -2.628 24.341 9.947 1.00 53.22 97 ASP A C 1
ATOM 771 O O . ASP A 1 97 ? -2.797 24.729 8.786 1.00 53.22 97 ASP A O 1
ATOM 775 N N . ALA A 1 98 ? -1.516 23.696 10.308 1.00 56.69 98 ALA A N 1
ATOM 776 C CA . ALA A 1 98 ? -0.492 23.306 9.344 1.00 56.69 98 ALA A CA 1
ATOM 777 C C . ALA A 1 98 ? -1.018 22.153 8.473 1.00 56.69 98 ALA A C 1
ATOM 779 O O . ALA A 1 98 ? -0.889 20.978 8.819 1.00 56.69 98 ALA A O 1
ATOM 780 N N . CYS A 1 99 ? -1.619 22.476 7.328 1.00 55.97 99 CYS A N 1
ATOM 781 C CA . CYS A 1 99 ? -1.980 21.480 6.327 1.00 55.97 99 CYS A CA 1
ATOM 782 C C . CYS A 1 99 ? -0.778 21.198 5.417 1.00 55.97 99 CYS A C 1
ATOM 784 O O . CYS A 1 99 ? -0.393 22.021 4.588 1.00 55.97 99 CYS A O 1
ATOM 786 N N . GLN A 1 100 ? -0.199 20.002 5.544 1.00 64.12 100 GLN A N 1
ATOM 787 C CA . GLN A 1 100 ? 0.710 19.473 4.528 1.00 64.12 100 GLN A CA 1
ATOM 788 C C . GLN A 1 100 ? -0.105 19.148 3.274 1.00 64.12 100 GLN A C 1
ATOM 790 O O . GLN A 1 100 ? -0.990 18.291 3.315 1.00 64.12 100 GLN A O 1
ATOM 795 N N . CYS A 1 101 ? 0.175 19.823 2.160 1.00 72.31 101 CYS A N 1
ATOM 796 C CA . CYS A 1 101 ? -0.415 19.480 0.869 1.00 72.31 101 CYS A CA 1
ATOM 797 C C . CYS A 1 101 ? 0.647 18.926 -0.078 1.00 72.31 101 CYS A C 1
ATOM 799 O O . CYS A 1 101 ? 1.791 19.373 -0.088 1.00 72.31 101 CYS A O 1
ATOM 801 N N . LEU A 1 102 ? 0.259 17.943 -0.888 1.00 81.31 102 LEU A N 1
ATOM 802 C CA . LEU A 1 102 ? 1.134 17.365 -1.900 1.00 81.31 102 LEU A CA 1
ATOM 803 C C . LEU A 1 102 ? 1.128 18.244 -3.151 1.00 81.31 102 LEU A C 1
ATOM 805 O O . LEU A 1 102 ? 0.068 18.622 -3.649 1.00 81.31 102 LEU A O 1
ATOM 809 N N . THR A 1 103 ? 2.314 18.547 -3.667 1.00 84.06 103 THR A N 1
ATOM 810 C CA . THR A 1 103 ? 2.510 19.369 -4.865 1.00 84.06 103 THR A CA 1
ATOM 811 C C . THR A 1 103 ? 3.452 18.686 -5.841 1.00 84.06 103 THR A C 1
ATOM 813 O O . THR A 1 103 ? 4.332 17.921 -5.445 1.00 84.06 103 THR A O 1
ATOM 816 N N . TRP A 1 104 ? 3.260 18.971 -7.127 1.00 86.75 104 TRP A N 1
ATOM 817 C CA . TRP A 1 104 ? 4.198 18.592 -8.176 1.00 86.75 104 TRP A CA 1
ATOM 818 C C . TRP A 1 104 ? 5.336 19.610 -8.212 1.00 86.75 104 TRP A C 1
ATOM 820 O O . TRP A 1 104 ? 5.117 20.775 -8.538 1.00 86.75 104 TRP A O 1
ATOM 830 N N . GLN A 1 105 ? 6.547 19.176 -7.878 1.00 85.62 105 GLN A N 1
ATOM 831 C CA . GLN A 1 105 ? 7.756 19.992 -7.936 1.00 85.62 105 GLN A CA 1
ATOM 832 C C . GLN A 1 105 ? 8.616 19.556 -9.124 1.00 85.62 105 GLN A C 1
ATOM 834 O O . GLN A 1 105 ? 8.808 18.353 -9.302 1.00 85.62 105 GLN A O 1
ATOM 839 N N . PRO A 1 106 ? 9.135 20.484 -9.948 1.00 87.50 106 PRO A N 1
ATOM 840 C CA . PRO A 1 106 ? 10.051 20.132 -11.027 1.00 87.50 106 PRO A CA 1
ATOM 841 C C . PRO A 1 106 ? 11.262 19.367 -10.491 1.00 87.50 106 PRO A C 1
ATOM 843 O O . PRO A 1 106 ? 11.847 19.753 -9.479 1.00 87.50 106 PRO A O 1
ATOM 846 N N . LEU A 1 107 ? 11.646 18.298 -11.182 1.00 85.81 107 LEU A N 1
ATOM 847 C CA . LEU A 1 107 ? 12.841 17.525 -10.879 1.00 85.81 107 LEU A CA 1
ATOM 848 C C . LEU A 1 107 ? 14.057 18.232 -11.489 1.00 85.81 107 LEU A C 1
ATOM 850 O O . LEU A 1 107 ? 14.331 18.115 -12.684 1.00 85.81 107 LEU A O 1
ATOM 854 N N . THR A 1 108 ? 14.770 18.995 -10.666 1.00 82.88 108 THR A N 1
ATOM 855 C CA . THR A 1 108 ? 16.002 19.704 -11.031 1.00 82.88 108 THR A CA 1
ATOM 856 C C . THR A 1 108 ? 17.215 19.032 -10.383 1.00 82.88 108 THR A C 1
ATOM 858 O O . THR A 1 108 ? 17.084 18.088 -9.605 1.00 82.88 108 THR A O 1
ATOM 861 N N . ARG A 1 109 ? 18.426 19.527 -10.673 1.00 72.31 109 ARG A N 1
ATOM 862 C CA . ARG A 1 109 ? 19.653 19.061 -9.997 1.00 72.31 109 ARG A CA 1
ATOM 863 C C . ARG A 1 109 ? 19.660 19.339 -8.490 1.00 72.31 109 ARG A C 1
ATOM 865 O O . ARG A 1 109 ? 20.413 18.705 -7.768 1.00 72.31 109 ARG A O 1
ATOM 872 N N . GLU A 1 110 ? 18.849 20.289 -8.038 1.00 73.81 110 GLU A N 1
ATOM 873 C CA . GLU A 1 110 ? 18.758 20.714 -6.637 1.00 73.81 110 GLU A CA 1
ATOM 874 C C . GLU A 1 110 ? 17.687 19.922 -5.869 1.00 73.81 110 GLU A C 1
ATOM 876 O O . GLU A 1 110 ? 17.625 19.975 -4.641 1.00 73.81 110 GLU A O 1
ATOM 881 N N . THR A 1 111 ? 16.835 19.168 -6.573 1.00 82.94 111 THR A N 1
ATOM 882 C CA . THR A 1 111 ? 15.815 18.322 -5.956 1.00 82.94 111 THR A CA 1
ATOM 883 C C . THR A 1 111 ? 16.476 17.148 -5.235 1.00 82.94 111 THR A C 1
ATOM 885 O O . THR A 1 111 ? 16.935 16.192 -5.861 1.00 82.94 111 THR A O 1
ATOM 888 N N . SER A 1 112 ? 16.481 17.193 -3.902 1.00 80.56 112 SER A N 1
ATOM 889 C CA . SER A 1 112 ? 17.022 16.112 -3.075 1.00 80.56 112 SER A CA 1
ATOM 890 C C . SER A 1 112 ? 16.251 14.804 -3.276 1.00 80.56 112 SER A C 1
ATOM 892 O O . SER A 1 112 ? 15.023 14.762 -3.156 1.00 80.56 112 SER A O 1
ATOM 894 N N . ALA A 1 113 ? 16.969 13.704 -3.515 1.00 79.75 113 ALA A N 1
ATOM 895 C CA . ALA A 1 113 ? 16.374 12.366 -3.520 1.00 79.75 113 ALA A CA 1
ATOM 896 C C . ALA A 1 113 ? 16.174 11.785 -2.112 1.00 79.75 113 ALA A C 1
ATOM 898 O O . ALA A 1 113 ? 15.519 10.750 -1.965 1.00 79.75 113 ALA A O 1
ATOM 899 N N . ALA A 1 114 ? 16.694 12.455 -1.079 1.00 77.81 114 ALA A N 1
ATOM 900 C CA . ALA A 1 114 ? 16.450 12.112 0.318 1.00 77.81 114 ALA A CA 1
ATOM 901 C C . ALA A 1 114 ? 15.157 12.735 0.861 1.00 77.81 114 ALA A C 1
ATOM 903 O O . ALA A 1 114 ? 14.728 12.353 1.943 1.00 77.81 114 ALA A O 1
ATOM 904 N N . ALA A 1 115 ? 14.503 13.652 0.141 1.00 79.12 115 ALA A N 1
ATOM 905 C CA . ALA A 1 115 ? 13.254 14.246 0.607 1.00 79.12 115 ALA A CA 1
ATOM 906 C C . ALA A 1 115 ? 12.109 13.210 0.645 1.00 79.12 115 ALA A C 1
ATOM 908 O O . ALA A 1 115 ? 11.847 12.488 -0.327 1.00 79.12 115 ALA A O 1
ATOM 909 N N . THR A 1 116 ? 11.416 13.128 1.780 1.00 75.88 116 THR A N 1
ATOM 910 C CA . THR A 1 116 ? 10.183 12.351 1.947 1.00 75.88 116 THR A CA 1
ATOM 911 C C . THR A 1 116 ? 8.971 13.131 1.440 1.00 75.88 116 THR A C 1
ATOM 913 O O . THR A 1 116 ? 9.016 14.346 1.239 1.00 75.88 116 THR A O 1
ATOM 916 N N . LEU A 1 117 ? 7.831 12.441 1.310 1.00 72.06 117 LEU A N 1
ATOM 917 C CA . LEU A 1 117 ? 6.552 13.096 1.029 1.00 72.06 117 LEU A CA 1
ATOM 918 C C . LEU A 1 117 ? 6.153 14.108 2.105 1.00 72.06 117 LEU A C 1
ATOM 920 O O . LEU A 1 117 ? 5.418 15.019 1.770 1.00 72.06 117 LEU A O 1
ATOM 924 N N . SER A 1 118 ? 6.620 13.974 3.351 1.00 67.88 118 SER A N 1
ATOM 925 C CA . SER A 1 118 ? 6.362 14.930 4.439 1.00 67.88 118 SER A CA 1
ATOM 926 C C . SER A 1 118 ? 7.342 16.111 4.463 1.00 67.88 118 SER A C 1
ATOM 928 O O . SER A 1 118 ? 7.174 17.013 5.280 1.00 67.88 118 SER A O 1
ATOM 930 N N . GLY A 1 119 ? 8.334 16.143 3.564 1.00 69.75 119 GLY A N 1
ATOM 931 C CA . GLY A 1 119 ? 9.368 17.182 3.517 1.00 69.75 119 GLY A CA 1
ATOM 932 C C . GLY A 1 119 ? 10.524 16.962 4.498 1.00 69.75 119 GLY A C 1
ATOM 933 O O . GLY A 1 119 ? 11.377 17.833 4.645 1.00 69.75 119 GLY A O 1
ATOM 934 N N . GLU A 1 120 ? 10.573 15.807 5.161 1.00 72.56 120 GLU A N 1
ATOM 935 C CA . GLU A 1 120 ? 11.711 15.409 5.988 1.00 72.56 120 GLU A CA 1
ATOM 936 C C . GLU A 1 120 ? 12.840 14.867 5.106 1.00 72.56 120 GLU A C 1
ATOM 938 O O . GLU A 1 120 ? 12.599 14.289 4.046 1.00 72.56 120 GLU A O 1
ATOM 943 N N . SER A 1 121 ? 14.086 15.032 5.545 1.00 74.56 121 SER A N 1
ATOM 944 C CA . SER A 1 121 ? 15.215 14.362 4.902 1.00 74.56 121 SER A CA 1
ATOM 945 C C . SER A 1 121 ? 15.354 12.955 5.474 1.00 74.56 121 SER A C 1
ATOM 947 O O . SER A 1 121 ? 15.389 12.778 6.693 1.00 74.56 121 SER A O 1
ATOM 949 N N . LEU A 1 122 ? 15.434 11.948 4.609 1.00 69.56 122 LEU A N 1
ATOM 950 C CA . LEU A 1 122 ? 15.706 10.571 4.999 1.00 69.56 122 LEU A CA 1
ATOM 951 C C . LEU A 1 122 ? 17.085 10.491 5.661 1.00 69.56 122 LEU A C 1
ATOM 953 O O . LEU A 1 122 ? 18.118 10.652 5.018 1.00 69.56 122 LEU A O 1
ATOM 957 N N . LEU A 1 123 ? 17.083 10.219 6.965 1.00 60.78 123 LEU A N 1
ATOM 958 C CA . LEU A 1 123 ? 18.283 10.004 7.770 1.00 60.78 123 LEU A CA 1
ATOM 959 C C . LEU A 1 123 ? 18.777 8.562 7.577 1.00 60.78 123 LEU A C 1
ATOM 961 O O . LEU A 1 123 ? 18.519 7.704 8.420 1.00 60.78 123 LEU A O 1
ATOM 965 N N . SER A 1 124 ? 19.400 8.245 6.439 1.00 57.25 124 SER A N 1
ATOM 966 C CA . SER A 1 124 ? 20.080 6.955 6.235 1.00 57.25 124 SER A CA 1
ATOM 967 C C . SER A 1 124 ? 20.827 6.902 4.898 1.00 57.25 124 SER A C 1
ATOM 969 O O . SER A 1 124 ? 20.209 7.007 3.839 1.00 57.25 124 SER A O 1
ATOM 971 N N . SER A 1 125 ? 22.140 6.650 4.962 1.00 54.09 125 SER A N 1
ATOM 972 C CA . SER A 1 125 ? 22.949 6.245 3.810 1.00 54.09 125 SER A CA 1
ATOM 973 C C . SER A 1 125 ? 22.662 4.795 3.404 1.00 54.09 125 SER A C 1
ATOM 975 O O . SER A 1 125 ? 22.634 4.506 2.222 1.00 54.09 125 SER A O 1
ATOM 977 N N . TRP A 1 126 ? 22.332 3.888 4.337 1.00 55.97 126 TRP A N 1
ATOM 978 C CA . TRP A 1 126 ? 22.237 2.443 4.053 1.00 55.97 126 TRP A CA 1
ATOM 979 C C . TRP A 1 126 ? 21.174 2.054 3.004 1.00 55.97 126 TRP A C 1
ATOM 981 O O . TRP A 1 126 ? 21.353 1.071 2.292 1.00 55.97 126 TRP A O 1
ATOM 991 N N . PHE A 1 127 ? 20.063 2.799 2.876 1.00 57.72 127 PHE A N 1
ATOM 992 C CA . PHE A 1 127 ? 19.072 2.537 1.815 1.00 57.72 127 PHE A CA 1
ATOM 993 C C . PHE A 1 127 ? 19.605 2.916 0.423 1.00 57.72 127 PHE A C 1
ATOM 995 O O . PHE A 1 127 ? 19.138 2.383 -0.583 1.00 57.72 127 PHE A O 1
ATOM 1002 N N . LEU A 1 128 ? 20.550 3.858 0.369 1.00 57.44 128 LEU A N 1
ATOM 1003 C CA . LEU A 1 128 ? 21.113 4.425 -0.853 1.00 57.44 128 LEU A CA 1
ATOM 1004 C C . LEU A 1 128 ? 22.527 3.892 -1.167 1.00 57.44 128 LEU A C 1
ATOM 1006 O O . LEU A 1 128 ? 22.903 3.916 -2.334 1.00 57.44 128 LEU A O 1
ATOM 1010 N N . ASP A 1 129 ? 23.261 3.392 -0.165 1.00 53.47 129 ASP A N 1
ATOM 1011 C CA . ASP A 1 129 ? 24.619 2.821 -0.249 1.00 53.47 129 ASP A CA 1
ATOM 1012 C C . ASP A 1 129 ? 24.629 1.492 -1.016 1.00 53.47 129 ASP A C 1
ATOM 1014 O O . ASP A 1 129 ? 25.508 1.260 -1.838 1.00 53.47 129 ASP A O 1
ATOM 1018 N N . ASP A 1 130 ? 23.629 0.637 -0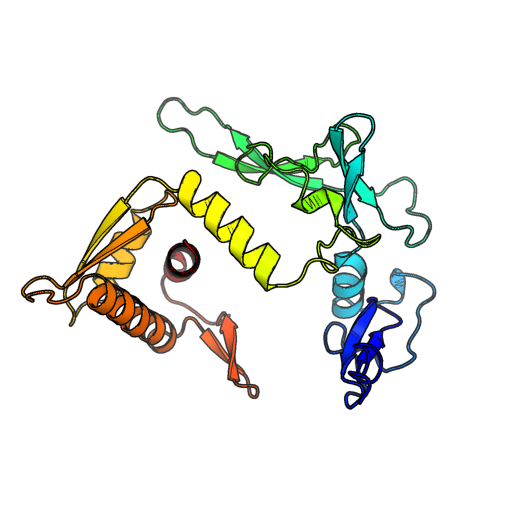.776 1.00 53.03 130 ASP A N 1
ATOM 1019 C CA . ASP A 1 130 ? 23.518 -0.703 -1.373 1.00 53.03 130 ASP A CA 1
ATOM 1020 C C . ASP A 1 130 ? 22.392 -0.782 -2.411 1.00 53.03 130 ASP A C 1
ATOM 1022 O O . ASP A 1 130 ? 21.825 -1.844 -2.683 1.00 53.03 130 ASP A O 1
ATOM 1026 N N . ALA A 1 131 ? 21.994 0.350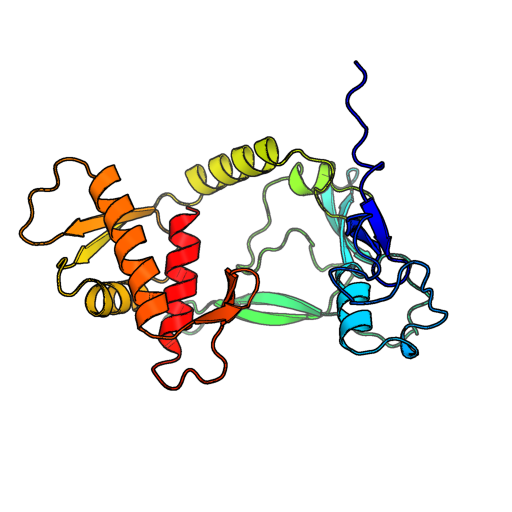 -2.986 1.00 54.88 131 ALA A N 1
ATOM 1027 C CA . ALA A 1 131 ? 21.132 0.306 -4.150 1.00 54.88 131 ALA A CA 1
ATOM 1028 C C . ALA A 1 131 ? 21.978 -0.172 -5.341 1.00 54.88 131 ALA A C 1
ATOM 1030 O O . ALA A 1 131 ? 23.049 0.366 -5.608 1.00 54.88 131 ALA A O 1
ATOM 1031 N N . ASP A 1 132 ? 21.526 -1.207 -6.053 1.00 56.94 132 ASP A N 1
ATOM 1032 C CA . ASP A 1 132 ? 22.207 -1.624 -7.284 1.00 56.94 132 ASP A CA 1
ATOM 1033 C C . ASP A 1 132 ? 22.156 -0.495 -8.338 1.00 56.94 132 ASP A C 1
ATOM 1035 O O . ASP A 1 132 ? 21.538 0.550 -8.130 1.00 56.94 132 ASP A O 1
ATOM 1039 N N . ASP A 1 133 ? 22.725 -0.705 -9.529 1.00 52.16 133 ASP A N 1
ATOM 1040 C CA . ASP A 1 133 ? 22.623 0.255 -10.648 1.00 52.16 133 ASP A CA 1
ATOM 1041 C C . ASP A 1 133 ? 21.168 0.630 -11.014 1.00 52.16 133 ASP A C 1
ATOM 1043 O O . ASP A 1 133 ? 20.911 1.548 -11.801 1.00 52.16 133 ASP A O 1
ATOM 1047 N N . THR A 1 134 ? 20.190 -0.092 -10.460 1.00 50.97 134 THR A N 1
ATOM 1048 C CA . THR A 1 134 ? 18.761 0.128 -10.625 1.00 50.97 134 THR A CA 1
ATOM 1049 C C . THR A 1 134 ? 18.179 1.064 -9.549 1.00 50.97 134 THR A C 1
ATOM 1051 O O . THR A 1 134 ? 16.997 1.398 -9.621 1.00 50.97 134 THR A O 1
ATOM 1054 N N . GLY A 1 135 ? 18.986 1.540 -8.592 1.00 51.28 135 GLY A N 1
ATOM 1055 C CA . GLY A 1 135 ? 18.586 2.379 -7.453 1.00 51.28 135 GLY A CA 1
ATOM 1056 C C . GLY A 1 135 ? 17.493 1.743 -6.590 1.00 51.28 135 GLY A C 1
ATOM 1057 O O . GLY A 1 135 ? 16.783 2.421 -5.845 1.00 51.28 135 GLY A O 1
ATOM 1058 N N . VAL A 1 136 ? 17.329 0.428 -6.730 1.00 54.47 136 VAL A N 1
ATOM 1059 C CA . VAL A 1 136 ? 16.490 -0.398 -5.879 1.00 54.47 136 VAL A CA 1
ATOM 1060 C C . VAL A 1 136 ? 17.445 -1.007 -4.859 1.00 54.47 136 VAL A C 1
ATOM 1062 O O . VAL A 1 136 ? 18.483 -1.535 -5.259 1.00 54.47 136 VAL A O 1
ATOM 1065 N N . PRO A 1 137 ? 17.097 -1.059 -3.565 1.00 57.34 137 PRO A N 1
ATOM 1066 C CA . PRO A 1 137 ? 17.861 -1.818 -2.571 1.00 57.34 137 PRO A CA 1
ATOM 1067 C C . PRO A 1 137 ? 17.794 -3.343 -2.819 1.00 57.34 137 PRO A C 1
ATOM 1069 O O . PRO A 1 137 ? 17.726 -4.139 -1.889 1.00 57.34 137 PRO A O 1
ATOM 1072 N N . SER A 1 138 ? 17.664 -3.795 -4.071 1.00 56.53 138 SER A N 1
ATOM 1073 C CA . SER A 1 138 ? 17.281 -5.144 -4.493 1.00 56.53 138 SER A CA 1
ATOM 1074 C C . SER A 1 138 ? 18.302 -6.203 -4.071 1.00 56.53 138 SER A C 1
ATOM 1076 O O . SER A 1 138 ? 17.920 -7.360 -3.869 1.00 56.53 138 SER A O 1
ATOM 1078 N N . VAL A 1 139 ? 19.554 -5.782 -3.871 1.00 62.25 139 VAL A N 1
ATOM 1079 C CA . VAL A 1 139 ? 20.668 -6.617 -3.410 1.00 62.25 139 VAL A CA 1
ATOM 1080 C C . VAL A 1 139 ? 20.648 -6.861 -1.902 1.00 62.25 139 VAL A C 1
ATOM 1082 O O . VAL A 1 139 ? 21.151 -7.893 -1.465 1.00 62.25 139 VAL A O 1
ATOM 1085 N N . VAL A 1 140 ? 19.984 -6.003 -1.119 1.00 67.94 140 VAL A N 1
ATOM 1086 C CA . VAL A 1 140 ? 19.839 -6.201 0.328 1.00 67.94 140 VAL A CA 1
ATOM 1087 C C . VAL A 1 140 ? 18.784 -7.290 0.600 1.00 67.94 140 VAL A C 1
ATOM 1089 O O . VAL A 1 140 ? 17.642 -7.187 0.110 1.00 67.94 140 VAL A O 1
ATOM 1092 N N . PRO A 1 141 ? 19.110 -8.339 1.377 1.00 77.94 141 PRO A N 1
ATOM 1093 C CA . PRO A 1 141 ? 18.153 -9.365 1.775 1.00 77.94 141 PRO A CA 1
ATOM 1094 C C . PRO A 1 141 ? 16.915 -8.781 2.468 1.00 77.94 141 PRO A C 1
ATOM 1096 O O . PRO A 1 141 ? 16.981 -7.794 3.198 1.00 77.94 141 PRO A O 1
ATOM 1099 N N . PHE A 1 142 ? 15.756 -9.419 2.275 1.00 82.12 142 PHE A N 1
ATOM 1100 C CA . PHE A 1 142 ? 14.493 -8.967 2.877 1.00 82.12 142 PHE A CA 1
ATOM 1101 C C . PHE A 1 142 ? 14.584 -8.792 4.402 1.00 82.12 142 PHE A C 1
ATOM 1103 O O . PHE A 1 142 ? 14.036 -7.836 4.940 1.00 82.12 142 PHE A O 1
ATOM 1110 N N . GLN A 1 143 ? 15.292 -9.692 5.088 1.00 80.00 143 GLN A N 1
ATOM 1111 C CA . GLN A 1 143 ? 15.419 -9.668 6.546 1.00 80.00 143 GLN A CA 1
ATOM 1112 C C . GLN A 1 143 ? 16.111 -8.399 7.054 1.00 80.00 143 GLN A C 1
ATOM 1114 O O . GLN A 1 143 ? 15.683 -7.840 8.059 1.00 80.00 143 GLN A O 1
ATOM 1119 N N . GLU A 1 144 ? 17.129 -7.916 6.343 1.00 78.06 144 GLU A N 1
ATOM 1120 C CA . GLU A 1 144 ? 17.853 -6.696 6.702 1.00 78.06 144 GLU A CA 1
ATOM 1121 C C . GLU A 1 144 ? 16.995 -5.456 6.456 1.00 78.06 144 GLU A C 1
ATOM 1123 O O . GLU A 1 144 ? 16.866 -4.615 7.342 1.00 78.06 144 GLU A O 1
ATOM 1128 N N . LYS A 1 145 ? 16.295 -5.392 5.312 1.00 76.38 145 LYS A N 1
ATOM 1129 C CA . LYS A 1 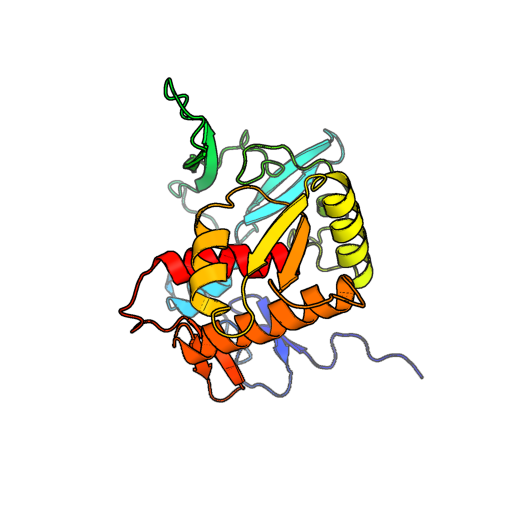145 ? 15.303 -4.332 5.048 1.00 76.38 145 LYS A CA 1
ATOM 1130 C C . LYS A 1 145 ? 14.265 -4.265 6.159 1.00 76.38 145 LYS A C 1
ATOM 1132 O O . LYS A 1 145 ? 13.993 -3.195 6.692 1.00 76.38 145 LYS A O 1
ATOM 1137 N N . PHE A 1 146 ? 13.708 -5.422 6.513 1.00 82.94 146 PHE A N 1
ATOM 1138 C CA . PHE A 1 146 ? 12.687 -5.535 7.543 1.00 82.94 146 PHE A CA 1
ATOM 1139 C C . PHE A 1 146 ? 13.210 -5.088 8.913 1.00 82.94 146 PHE A C 1
ATOM 1141 O O . PHE A 1 146 ? 12.569 -4.267 9.566 1.00 82.94 146 PHE A O 1
ATOM 1148 N N . ALA A 1 147 ? 14.384 -5.574 9.329 1.00 80.19 147 ALA A N 1
ATOM 1149 C CA . ALA A 1 147 ? 14.991 -5.206 10.604 1.00 80.19 147 ALA A CA 1
ATOM 1150 C C . ALA A 1 147 ? 15.245 -3.697 10.694 1.00 80.19 147 ALA A C 1
ATOM 1152 O O . ALA A 1 147 ? 14.901 -3.073 11.699 1.00 80.19 147 ALA A O 1
ATOM 1153 N N . THR A 1 148 ? 15.782 -3.087 9.639 1.00 76.94 148 THR A N 1
ATOM 1154 C CA . THR A 1 148 ? 16.100 -1.660 9.677 1.00 76.94 148 THR A CA 1
ATOM 1155 C C . THR A 1 148 ? 14.856 -0.779 9.610 1.00 76.94 148 THR A C 1
ATOM 1157 O O . THR A 1 148 ? 14.783 0.213 10.335 1.00 76.94 148 THR A O 1
ATOM 1160 N N . SER A 1 149 ? 13.840 -1.152 8.823 1.00 80.75 149 SER A N 1
ATOM 1161 C CA . SER A 1 149 ? 12.533 -0.477 8.852 1.00 80.75 149 SER A CA 1
ATOM 1162 C C . SER A 1 149 ? 11.888 -0.560 10.236 1.00 80.75 149 SER A C 1
ATOM 1164 O O . SER A 1 149 ? 11.406 0.451 10.744 1.00 80.75 149 SER A O 1
ATOM 1166 N N . LEU A 1 150 ? 11.948 -1.728 10.883 1.00 83.50 150 LEU A N 1
ATOM 1167 C CA . LEU A 1 150 ? 11.423 -1.920 12.233 1.00 83.50 150 LEU A CA 1
ATOM 1168 C C . LEU A 1 150 ? 12.147 -1.035 13.255 1.00 83.50 150 LEU A C 1
ATOM 1170 O O . LEU A 1 150 ? 11.490 -0.381 14.064 1.00 83.50 150 LEU A O 1
ATOM 1174 N N . ILE A 1 151 ? 13.484 -0.978 13.211 1.00 78.62 151 ILE A N 1
ATOM 1175 C CA . ILE A 1 151 ? 14.282 -0.088 14.071 1.00 78.62 151 ILE A CA 1
ATOM 1176 C C . ILE A 1 151 ? 13.863 1.364 13.836 1.00 78.62 151 ILE A C 1
ATOM 1178 O O . ILE A 1 151 ? 13.529 2.066 14.790 1.00 78.62 151 ILE A O 1
ATOM 1182 N N . HIS A 1 152 ? 13.814 1.802 12.576 1.00 80.44 152 HIS A N 1
ATOM 1183 C CA . HIS A 1 152 ? 13.431 3.166 12.226 1.00 80.44 152 HIS A CA 1
ATOM 1184 C C . HIS A 1 152 ? 12.053 3.531 12.794 1.00 80.44 152 HIS A C 1
ATOM 1186 O O . HIS A 1 152 ? 11.957 4.481 13.568 1.00 80.44 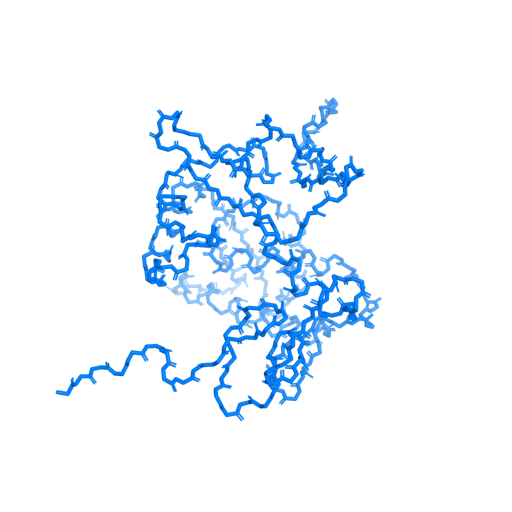152 HIS A O 1
ATOM 1192 N N . TRP A 1 153 ? 11.007 2.753 12.498 1.00 82.56 153 TRP A N 1
ATOM 1193 C CA . TRP A 1 153 ? 9.653 3.036 12.990 1.00 82.56 153 TRP A CA 1
ATOM 1194 C C . TRP A 1 153 ? 9.529 2.925 14.507 1.00 82.56 153 TRP A C 1
ATOM 1196 O O . TRP A 1 153 ? 8.786 3.691 15.116 1.00 82.56 153 TRP A O 1
ATOM 1206 N N . THR A 1 154 ? 10.297 2.041 15.149 1.00 79.50 154 THR A N 1
ATOM 1207 C CA . THR A 1 154 ? 10.334 1.953 16.616 1.00 79.50 154 THR A CA 1
ATOM 1208 C C . THR A 1 154 ? 10.809 3.263 17.247 1.00 79.50 154 THR A C 1
ATOM 1210 O O . THR A 1 154 ? 10.290 3.645 18.300 1.00 79.50 154 THR A O 1
ATOM 1213 N N . HIS A 1 155 ? 11.758 3.948 16.601 1.00 76.75 155 HIS A N 1
ATOM 1214 C CA . HIS A 1 155 ? 12.330 5.210 17.070 1.00 76.75 155 HIS A CA 1
ATOM 1215 C C . HIS A 1 155 ? 11.563 6.453 16.604 1.00 76.75 155 HIS A C 1
ATOM 1217 O O . HIS A 1 155 ? 11.502 7.424 17.356 1.00 76.75 155 HIS A O 1
ATOM 1223 N N . THR A 1 156 ? 10.968 6.444 15.409 1.00 79.56 156 THR A N 1
ATOM 1224 C CA . THR A 1 156 ? 10.241 7.607 14.872 1.00 79.56 156 THR A CA 1
ATOM 1225 C C . THR A 1 156 ? 8.774 7.637 15.288 1.00 79.56 156 THR A C 1
ATOM 1227 O O . THR A 1 156 ? 8.229 8.712 15.535 1.00 79.56 156 THR A O 1
ATOM 1230 N N . VAL A 1 157 ? 8.132 6.477 15.461 1.00 85.69 157 VAL A N 1
ATOM 1231 C CA . VAL A 1 157 ? 6.735 6.383 15.900 1.00 85.69 157 VAL A CA 1
ATOM 1232 C C . VAL A 1 157 ? 6.664 6.110 17.401 1.00 85.69 157 VAL A C 1
ATOM 1234 O O . VAL A 1 157 ? 6.561 4.976 17.880 1.00 85.69 157 VAL A O 1
ATOM 1237 N N . THR A 1 158 ? 6.720 7.190 18.174 1.00 84.00 158 THR A N 1
ATOM 1238 C CA . THR A 1 158 ? 6.737 7.138 19.644 1.00 84.00 158 THR A CA 1
ATOM 1239 C C . THR A 1 158 ? 5.348 7.247 20.271 1.00 84.00 158 THR A C 1
ATOM 1241 O O . THR A 1 158 ? 5.132 6.763 21.383 1.00 84.00 158 THR A O 1
ATOM 1244 N N . SER A 1 159 ? 4.391 7.852 19.565 1.00 89.38 159 SER A N 1
ATOM 1245 C CA . SER A 1 159 ? 3.036 8.069 20.069 1.00 89.38 159 SER A CA 1
ATOM 1246 C C . SER A 1 159 ? 2.194 6.788 20.027 1.00 89.38 159 SER A C 1
ATOM 1248 O O . SER A 1 159 ? 2.400 5.903 19.194 1.00 89.38 159 SER A O 1
ATOM 1250 N N . VAL A 1 160 ? 1.222 6.688 20.939 1.00 90.81 160 VAL A N 1
ATOM 1251 C CA . VAL A 1 160 ? 0.277 5.566 21.018 1.00 90.81 160 VAL A CA 1
ATOM 1252 C C . VAL A 1 160 ? -1.144 6.109 20.960 1.00 90.81 160 VAL A C 1
ATOM 1254 O O . VAL A 1 160 ? -1.523 6.947 21.779 1.00 90.81 160 VAL A O 1
ATOM 1257 N N . THR A 1 161 ? -1.958 5.584 20.051 1.00 92.88 161 THR A N 1
ATOM 1258 C CA . THR A 1 161 ? -3.388 5.885 19.971 1.00 92.88 161 THR A CA 1
ATOM 1259 C C . THR A 1 161 ? -4.208 4.718 20.497 1.00 92.88 161 THR A C 1
ATOM 1261 O O . THR A 1 161 ? -3.998 3.564 20.122 1.00 92.88 161 THR A O 1
ATOM 1264 N N . LYS A 1 162 ? -5.160 5.026 21.382 1.00 93.75 162 LYS A N 1
ATOM 1265 C CA . LYS A 1 162 ? -6.092 4.046 21.940 1.00 93.75 162 LYS A CA 1
ATOM 1266 C C . LYS A 1 162 ? -7.388 4.054 21.141 1.00 93.75 162 LYS A C 1
ATOM 1268 O O . LYS A 1 162 ? -8.044 5.088 21.075 1.00 93.75 162 LYS A O 1
ATOM 1273 N N . ILE A 1 163 ? -7.764 2.902 20.604 1.00 94.94 163 ILE A N 1
ATOM 1274 C CA . ILE A 1 163 ? -9.037 2.673 19.923 1.00 94.94 163 ILE A CA 1
ATOM 1275 C C . ILE A 1 163 ? -9.911 1.848 20.866 1.00 94.94 163 ILE A C 1
ATOM 1277 O O . ILE A 1 163 ? -9.503 0.783 21.330 1.00 94.94 163 ILE A O 1
ATOM 1281 N N . LYS A 1 164 ? -11.086 2.377 21.205 1.00 95.56 164 LYS A N 1
ATOM 1282 C CA . LYS A 1 164 ? -12.070 1.703 22.053 1.00 95.56 164 LYS A CA 1
ATOM 1283 C C . LYS A 1 164 ? -13.290 1.428 21.203 1.00 95.56 164 LYS A C 1
ATOM 1285 O O . LYS A 1 164 ? -13.864 2.385 20.695 1.00 95.56 164 LYS A O 1
ATOM 1290 N N . VAL A 1 165 ? -13.634 0.160 21.052 1.00 97.19 165 VAL A N 1
ATOM 1291 C CA . VAL A 1 165 ? -14.752 -0.255 20.205 1.00 97.19 165 VAL A CA 1
ATOM 1292 C C . VAL A 1 165 ? -15.526 -1.383 20.864 1.00 97.19 165 VAL A C 1
ATOM 1294 O O . VAL A 1 165 ? -14.958 -2.092 21.692 1.00 97.19 165 VAL A O 1
ATOM 1297 N N . HIS A 1 166 ? -16.785 -1.589 20.510 1.00 96.88 166 HIS A N 1
ATOM 1298 C CA . HIS A 1 166 ? -17.469 -2.845 20.810 1.00 96.88 166 HIS A CA 1
ATOM 1299 C C . HIS A 1 166 ? -17.216 -3.865 19.700 1.00 96.88 166 HIS A C 1
ATOM 1301 O O . HIS A 1 166 ? -16.933 -3.532 18.546 1.00 96.88 166 HIS A O 1
ATOM 1307 N N . ARG A 1 167 ? -17.262 -5.143 20.069 1.00 94.50 167 ARG A N 1
ATOM 1308 C CA . ARG A 1 167 ? -16.984 -6.255 19.156 1.00 94.50 167 ARG A CA 1
ATOM 1309 C C . ARG A 1 167 ? -18.063 -6.414 18.086 1.00 94.50 167 ARG A C 1
ATOM 1311 O O . ARG A 1 167 ? -17.749 -6.711 16.938 1.00 94.50 167 ARG A O 1
ATOM 1318 N N . ASP A 1 168 ? -19.318 -6.211 18.460 1.00 95.50 168 ASP A N 1
ATOM 1319 C CA . ASP A 1 168 ? -20.502 -6.291 17.601 1.00 95.50 168 ASP A CA 1
ATOM 1320 C C . ASP A 1 168 ? -20.626 -5.102 16.635 1.00 95.50 168 ASP A C 1
ATOM 1322 O O . ASP A 1 168 ? -21.175 -5.246 15.544 1.00 95.50 168 ASP A O 1
ATOM 1326 N N . THR A 1 169 ? -20.054 -3.951 16.985 1.00 96.69 169 THR A N 1
ATOM 1327 C CA . THR A 1 169 ? -20.037 -2.726 16.164 1.00 96.69 169 THR A CA 1
ATOM 1328 C C . THR A 1 169 ? -18.629 -2.357 15.686 1.00 96.69 169 THR A C 1
ATOM 1330 O O . THR A 1 169 ? -18.342 -1.194 15.383 1.00 96.69 169 THR A O 1
ATOM 1333 N N . VAL A 1 170 ? -17.745 -3.356 15.552 1.00 97.12 170 VAL A N 1
ATOM 1334 C CA . VAL A 1 170 ? -16.323 -3.151 15.230 1.00 97.12 170 VAL A CA 1
ATOM 1335 C C . VAL A 1 170 ? -16.115 -2.334 13.956 1.00 97.12 170 VAL A C 1
ATOM 1337 O O . VAL A 1 170 ? -15.239 -1.476 13.933 1.00 97.12 170 VAL A O 1
ATOM 1340 N N . TRP A 1 171 ? -16.926 -2.549 12.915 1.00 97.06 171 TRP A N 1
ATOM 1341 C CA . TRP A 1 171 ? -16.825 -1.815 11.653 1.00 97.06 171 TRP A CA 1
ATOM 1342 C C . TRP A 1 171 ? -17.100 -0.311 11.822 1.00 97.06 171 TRP A C 1
ATOM 1344 O O . TRP A 1 171 ? -16.154 0.471 11.692 1.00 97.06 171 TRP A O 1
ATOM 1354 N N . PRO A 1 172 ? -18.335 0.127 12.141 1.00 97.12 172 PRO A N 1
ATOM 1355 C CA . PRO A 1 172 ? -18.653 1.552 12.183 1.00 97.12 172 PRO A CA 1
ATOM 1356 C C . PRO A 1 172 ? -17.834 2.314 13.232 1.00 97.12 172 PRO A C 1
ATOM 1358 O O . PRO A 1 172 ? -17.412 3.440 12.971 1.00 97.12 172 PRO A O 1
ATOM 1361 N N . GLU A 1 173 ? -17.543 1.710 14.389 1.00 97.94 173 GLU A N 1
ATOM 1362 C CA . GLU A 1 173 ? -16.762 2.383 15.433 1.00 97.94 173 GLU A CA 1
ATOM 1363 C C . GLU A 1 173 ? -15.274 2.498 15.067 1.00 97.94 173 GLU A C 1
ATOM 1365 O O . GLU A 1 173 ? -14.653 3.533 15.321 1.00 97.94 173 GLU A O 1
ATOM 1370 N N . SER A 1 174 ? -14.695 1.483 14.412 1.00 97.44 174 SER A N 1
ATOM 1371 C CA . SER A 1 174 ? -13.305 1.565 13.943 1.00 97.44 174 SER A CA 1
ATOM 1372 C C . SER A 1 174 ? -13.150 2.540 12.785 1.00 97.44 174 SER A C 1
ATOM 1374 O O . SER A 1 174 ? -12.159 3.266 12.748 1.00 97.44 174 SER A O 1
ATOM 1376 N N . VAL A 1 175 ? -14.118 2.591 11.864 1.00 96.88 175 VAL A N 1
ATOM 1377 C CA . VAL A 1 175 ? -14.149 3.586 10.781 1.00 96.88 175 VAL A CA 1
ATOM 1378 C C . VAL A 1 175 ? -14.166 4.991 11.373 1.00 96.88 175 VAL A C 1
ATOM 1380 O O . VAL A 1 175 ? -13.281 5.784 11.054 1.00 96.88 175 VAL A O 1
ATOM 1383 N N . ALA A 1 176 ? -15.089 5.276 12.295 1.00 96.31 176 ALA A N 1
ATOM 1384 C CA . ALA A 1 176 ? -15.174 6.578 12.954 1.00 96.31 176 ALA A CA 1
ATOM 1385 C C . ALA A 1 176 ? -13.864 6.948 13.672 1.00 96.31 176 ALA A C 1
ATOM 1387 O O . ALA A 1 176 ? -13.342 8.046 13.485 1.00 96.31 176 ALA A O 1
ATOM 1388 N N . ALA A 1 177 ? -13.275 6.018 14.430 1.00 95.25 177 ALA A N 1
ATOM 1389 C CA . ALA A 1 177 ? -11.996 6.254 15.096 1.00 95.25 177 ALA A CA 1
ATOM 1390 C C . ALA A 1 177 ? -10.868 6.539 14.090 1.00 95.25 177 ALA A C 1
ATOM 1392 O O . ALA A 1 177 ? -10.099 7.485 14.257 1.00 95.25 177 ALA A O 1
ATOM 1393 N N . LEU A 1 178 ? -10.759 5.743 13.026 1.00 95.00 178 LEU A N 1
ATOM 1394 C CA . LEU A 1 178 ? -9.686 5.868 12.042 1.00 95.00 178 LEU A CA 1
ATOM 1395 C C . LEU A 1 178 ? -9.836 7.093 11.137 1.00 95.00 178 LEU A C 1
ATOM 1397 O O . LEU A 1 178 ? -8.819 7.532 10.608 1.00 95.00 178 LEU A O 1
ATOM 1401 N N . VAL A 1 179 ? -11.029 7.677 10.985 1.00 93.88 179 VAL A N 1
ATOM 1402 C CA . VAL A 1 179 ? -11.242 8.974 10.305 1.00 93.88 179 VAL A CA 1
ATOM 1403 C C . VAL A 1 179 ? -10.638 10.139 11.096 1.00 93.88 179 VAL A C 1
ATOM 1405 O O . VAL A 1 179 ? -10.048 11.048 10.503 1.00 93.88 179 VAL A O 1
ATOM 1408 N N . GLU A 1 180 ? -10.687 10.088 12.423 1.00 89.25 180 GLU A N 1
ATOM 1409 C CA . GLU A 1 180 ? -10.139 11.148 13.278 1.00 89.25 180 GLU A CA 1
ATOM 1410 C C . GLU A 1 180 ? -8.617 11.050 13.429 1.00 89.25 180 GLU A C 1
ATOM 1412 O O . GLU A 1 180 ? -7.906 12.054 13.503 1.00 89.25 180 GLU A O 1
ATOM 1417 N N . ILE A 1 181 ? -8.073 9.833 13.435 1.00 84.62 181 ILE A N 1
ATOM 1418 C CA . ILE A 1 181 ? -6.652 9.629 13.717 1.00 84.62 181 ILE A CA 1
ATOM 1419 C C . ILE A 1 181 ? -5.811 9.845 12.452 1.00 84.62 181 ILE A C 1
ATOM 1421 O O . ILE A 1 181 ? -5.712 8.970 11.592 1.00 84.62 181 ILE A O 1
ATOM 1425 N N . ARG A 1 182 ? -5.156 11.007 12.362 1.00 75.44 182 ARG A N 1
ATOM 1426 C CA . ARG A 1 182 ? -4.345 11.405 11.193 1.00 75.44 182 ARG A CA 1
ATOM 1427 C C . ARG A 1 182 ? -2.857 11.072 11.308 1.00 75.44 182 ARG A C 1
ATOM 1429 O O . ARG A 1 182 ? -2.232 10.753 10.304 1.00 75.44 182 ARG A O 1
ATOM 1436 N N . ALA A 1 183 ? -2.291 11.143 12.511 1.00 78.31 183 ALA A N 1
ATOM 1437 C CA . ALA A 1 183 ? -0.860 10.934 12.728 1.00 78.31 183 ALA A CA 1
ATOM 1438 C C . ALA A 1 183 ? -0.481 9.443 12.759 1.00 78.31 183 ALA A C 1
ATOM 1440 O O . ALA A 1 183 ? -1.265 8.601 13.210 1.00 78.31 183 ALA A O 1
ATOM 1441 N N . ALA A 1 184 ? 0.746 9.127 12.336 1.00 82.25 184 ALA A N 1
ATOM 1442 C CA . ALA A 1 184 ? 1.344 7.812 12.539 1.00 82.25 184 ALA A CA 1
ATOM 1443 C C . ALA A 1 184 ? 1.568 7.574 14.042 1.00 82.25 184 ALA A C 1
ATOM 1445 O O . ALA A 1 184 ? 2.218 8.368 14.724 1.00 82.25 184 ALA A O 1
ATOM 1446 N N . SER A 1 185 ? 0.993 6.496 14.568 1.00 88.56 185 SER A N 1
ATOM 1447 C CA . SER A 1 185 ? 1.076 6.140 15.985 1.00 88.56 185 SER A CA 1
ATOM 1448 C C . SER A 1 185 ? 0.886 4.640 16.163 1.00 88.56 185 SER A C 1
ATOM 1450 O O . SER A 1 185 ? 0.165 4.006 15.389 1.00 88.56 185 SER A O 1
ATOM 1452 N N . LYS A 1 186 ? 1.469 4.079 17.221 1.00 89.69 186 LYS A N 1
ATOM 1453 C CA . LYS A 1 186 ? 1.215 2.695 17.633 1.00 89.69 186 LYS A CA 1
ATOM 1454 C C . LYS A 1 186 ? -0.245 2.550 18.056 1.00 89.69 186 LYS A C 1
ATOM 1456 O O . LYS A 1 186 ? -0.787 3.423 18.734 1.00 89.69 186 LYS A O 1
ATOM 1461 N N . THR A 1 187 ? -0.890 1.452 17.685 1.00 91.94 187 THR A N 1
ATOM 1462 C CA . THR A 1 187 ? -2.314 1.234 17.978 1.00 91.94 187 THR A CA 1
ATOM 1463 C C . THR A 1 187 ? -2.479 0.351 19.208 1.00 91.94 187 THR A C 1
ATOM 1465 O O . THR A 1 187 ? -1.902 -0.727 19.277 1.00 91.94 187 THR A O 1
ATOM 1468 N N . LYS A 1 188 ? -3.299 0.779 20.173 1.00 93.19 188 LYS A N 1
ATOM 1469 C CA . LYS A 1 188 ? -3.760 -0.061 21.287 1.00 93.19 188 LYS A CA 1
ATOM 1470 C C . LYS A 1 188 ? -5.275 -0.185 21.235 1.00 93.19 188 LYS A C 1
ATOM 1472 O O . LYS A 1 188 ? -5.969 0.822 21.360 1.00 93.19 188 LYS A O 1
ATOM 1477 N N . VAL A 1 189 ? -5.780 -1.405 21.102 1.00 95.00 189 VAL A N 1
ATOM 1478 C CA . VAL A 1 189 ? -7.221 -1.666 20.996 1.00 95.00 189 VAL A CA 1
ATOM 1479 C C . VAL A 1 189 ? -7.784 -2.157 22.326 1.00 95.00 189 VAL A C 1
ATOM 1481 O O . VAL A 1 189 ? -7.101 -2.855 23.076 1.00 95.00 189 VAL A O 1
ATOM 1484 N N . MET A 1 190 ? -9.022 -1.772 22.629 1.00 94.69 190 MET A N 1
ATOM 1485 C CA . MET A 1 190 ? -9.801 -2.300 23.746 1.00 94.69 190 MET A CA 1
ATOM 1486 C C . MET A 1 190 ? -11.227 -2.581 23.279 1.00 94.69 190 MET A C 1
ATOM 1488 O O . MET A 1 190 ? -11.887 -1.666 22.780 1.00 94.69 190 MET A O 1
ATOM 1492 N N . PHE A 1 191 ? -11.694 -3.814 23.487 1.00 96.25 191 PHE A N 1
ATOM 1493 C CA . PHE A 1 191 ? -13.109 -4.135 23.356 1.00 96.25 191 PHE A CA 1
ATOM 1494 C C . PHE A 1 191 ? -13.853 -3.673 24.613 1.00 96.25 191 PHE A C 1
ATOM 1496 O O . PHE A 1 191 ? -13.532 -4.078 25.731 1.00 96.25 191 PHE A O 1
ATOM 1503 N N . LEU A 1 192 ? -14.785 -2.739 24.443 1.00 94.50 192 LEU A N 1
ATOM 1504 C CA . LEU A 1 192 ? -15.566 -2.166 25.534 1.00 94.50 192 LEU A CA 1
ATOM 1505 C C . LEU A 1 192 ? -16.505 -3.223 26.126 1.00 94.50 192 LEU A C 1
ATOM 1507 O O . LEU A 1 192 ? -17.179 -3.940 25.396 1.00 94.50 192 LEU A O 1
ATOM 1511 N N . GLY A 1 193 ? -16.548 -3.304 27.459 1.00 91.62 193 GLY A N 1
ATOM 1512 C CA . GLY A 1 193 ? -17.352 -4.301 28.174 1.00 91.62 193 GLY A CA 1
ATOM 1513 C C . GLY A 1 193 ? -16.710 -5.690 28.280 1.00 91.62 193 GLY A C 1
ATOM 1514 O O . GLY A 1 193 ? -17.307 -6.573 28.888 1.00 91.62 193 GLY A O 1
ATOM 1515 N N . GLU A 1 194 ? -15.497 -5.878 27.753 1.00 90.50 194 GLU A N 1
ATOM 1516 C CA . GLU A 1 194 ? -14.766 -7.147 27.801 1.00 90.50 194 GLU A CA 1
ATOM 1517 C C . GLU A 1 194 ? -13.485 -7.022 28.643 1.00 90.50 194 GLU A C 1
ATOM 1519 O O . GLU A 1 194 ? -12.754 -6.029 28.564 1.00 90.50 194 GLU A O 1
ATOM 1524 N N . GLU A 1 195 ? -13.172 -8.047 29.441 1.00 80.62 195 GLU A N 1
ATOM 1525 C CA . GLU A 1 195 ? -11.870 -8.143 30.103 1.00 80.62 195 GLU A CA 1
ATOM 1526 C C . GLU A 1 195 ? -10.816 -8.642 29.106 1.00 80.62 195 GLU A C 1
ATOM 1528 O O . GLU A 1 195 ? -10.739 -9.823 28.767 1.00 80.62 195 GLU A O 1
ATOM 1533 N N . GLY A 1 196 ? -9.977 -7.726 28.622 1.00 71.94 196 GLY A N 1
ATOM 1534 C CA . GLY A 1 196 ? -8.838 -8.072 27.778 1.00 71.94 196 GLY A CA 1
ATOM 1535 C C . GLY A 1 196 ? -7.738 -8.769 28.581 1.00 71.94 196 GLY A C 1
ATOM 1536 O O . GLY A 1 196 ? -6.975 -8.102 29.277 1.00 71.94 196 GLY A O 1
ATOM 1537 N N . VAL A 1 197 ? -7.632 -10.095 28.455 1.00 70.19 197 VAL A N 1
ATOM 1538 C CA . VAL A 1 197 ? -6.603 -10.906 29.141 1.00 70.19 197 VAL A CA 1
ATOM 1539 C C . VAL A 1 197 ? -5.201 -10.660 28.565 1.00 70.19 197 VAL A C 1
ATOM 1541 O O . VAL A 1 197 ? -4.225 -10.601 29.309 1.00 70.19 197 VAL A O 1
ATOM 1544 N N . ASP A 1 198 ? -5.097 -10.476 27.245 1.00 86.88 198 ASP A N 1
ATOM 1545 C CA . ASP A 1 198 ? -3.846 -10.196 26.531 1.00 86.88 198 ASP A CA 1
ATOM 1546 C C . ASP A 1 198 ? -4.039 -9.030 25.554 1.00 86.88 198 ASP A C 1
ATOM 1548 O O . ASP A 1 198 ? -4.802 -9.125 24.589 1.00 86.88 198 ASP A O 1
ATOM 1552 N N . ALA A 1 199 ? -3.313 -7.932 25.776 1.00 84.44 199 ALA A N 1
ATOM 1553 C CA . ALA A 1 199 ? -3.368 -6.760 24.906 1.00 84.44 199 ALA A CA 1
ATOM 1554 C C . ALA A 1 199 ? -2.939 -7.084 23.463 1.00 84.44 199 ALA A C 1
ATOM 1556 O O . ALA A 1 199 ? -3.497 -6.519 22.522 1.00 84.44 199 ALA A O 1
ATOM 1557 N N . GLY A 1 200 ? -1.988 -8.009 23.278 1.00 87.88 200 GLY A N 1
ATOM 1558 C CA . GLY A 1 200 ? -1.547 -8.439 21.950 1.00 87.88 200 GLY A CA 1
ATOM 1559 C C . GLY A 1 200 ? -2.598 -9.283 21.229 1.00 87.88 200 GLY A C 1
ATOM 1560 O O . GLY A 1 200 ? -2.777 -9.155 20.018 1.00 87.88 200 GLY A O 1
ATOM 1561 N N . GLY A 1 201 ? -3.309 -10.141 21.960 1.00 91.50 201 GLY A N 1
ATOM 1562 C CA . GLY A 1 201 ? -4.432 -10.941 21.472 1.00 91.50 201 GLY A CA 1
ATOM 1563 C C . GLY A 1 201 ? -5.602 -10.079 21.017 1.00 91.50 201 GLY A C 1
ATOM 1564 O O . GLY A 1 201 ? -6.037 -10.216 19.876 1.00 91.50 201 GLY A O 1
ATOM 1565 N N . VAL A 1 202 ? -6.028 -9.129 21.854 1.00 93.19 202 VAL A N 1
ATOM 1566 C CA . VAL A 1 202 ? -7.108 -8.178 21.528 1.00 93.19 202 VAL A CA 1
ATOM 1567 C C . VAL A 1 202 ? -6.777 -7.375 20.269 1.00 93.19 202 VAL A C 1
ATOM 1569 O O . VAL A 1 202 ? -7.620 -7.208 19.390 1.00 93.19 202 VAL A O 1
ATOM 1572 N N . GLN A 1 203 ? -5.532 -6.910 20.138 1.00 93.75 203 GLN A N 1
ATOM 1573 C CA . GLN A 1 203 ? -5.098 -6.172 18.954 1.00 93.75 203 GLN A CA 1
ATOM 1574 C C . GLN A 1 203 ? -5.126 -7.037 17.684 1.00 93.75 203 GLN A C 1
ATOM 1576 O O . GLN A 1 203 ? -5.658 -6.599 16.665 1.00 93.75 203 GLN A O 1
ATOM 1581 N N . ARG A 1 204 ? -4.593 -8.267 17.728 1.00 94.31 204 ARG A N 1
ATOM 1582 C CA . ARG A 1 204 ? -4.623 -9.205 16.585 1.00 94.31 204 ARG A CA 1
ATOM 1583 C C . ARG A 1 204 ? -6.047 -9.551 16.159 1.00 94.31 204 ARG A C 1
ATOM 1585 O O . ARG A 1 204 ? -6.336 -9.645 14.967 1.00 94.31 204 ARG A O 1
ATOM 1592 N N . GLU A 1 205 ? -6.930 -9.722 17.130 1.00 95.31 205 GLU A N 1
ATOM 1593 C CA . GLU A 1 205 ? -8.338 -9.995 16.885 1.00 95.31 205 GLU A CA 1
ATOM 1594 C C . GLU A 1 205 ? -9.035 -8.818 16.199 1.00 95.31 205 GLU A C 1
ATOM 1596 O O . GLU A 1 205 ? -9.695 -9.014 15.181 1.00 95.31 205 GLU A O 1
ATOM 1601 N N . TRP A 1 206 ? -8.816 -7.590 16.673 1.00 96.75 206 TRP A N 1
ATOM 1602 C CA . TRP A 1 206 ? -9.343 -6.392 16.019 1.00 96.75 206 TRP A CA 1
ATOM 1603 C C . TRP A 1 206 ? -8.880 -6.258 14.565 1.00 96.75 206 TRP A C 1
ATOM 1605 O O . TRP A 1 206 ? -9.708 -6.017 13.688 1.00 96.75 206 TRP A O 1
ATOM 1615 N N . TYR A 1 207 ? -7.589 -6.487 14.283 1.00 97.50 207 TYR A N 1
ATOM 1616 C CA . TYR A 1 207 ? -7.083 -6.503 12.905 1.00 97.50 207 TYR A CA 1
ATOM 1617 C C . TYR A 1 207 ? -7.778 -7.567 12.051 1.00 97.50 207 TYR A C 1
ATOM 1619 O O . TYR A 1 207 ? -8.097 -7.306 10.893 1.00 97.50 207 TYR A O 1
ATOM 1627 N N . SER A 1 208 ? -8.045 -8.746 12.613 1.00 96.88 208 SER A N 1
ATOM 1628 C CA . SER A 1 208 ? -8.711 -9.840 11.897 1.00 96.88 208 SER A CA 1
ATOM 1629 C C . SER A 1 208 ? -10.168 -9.496 11.572 1.00 96.88 208 SER A C 1
ATOM 1631 O O . SER A 1 208 ? -10.584 -9.609 10.420 1.00 96.88 208 SER A O 1
ATOM 1633 N N . LEU A 1 209 ? -10.922 -9.007 12.562 1.00 97.56 209 LEU A N 1
ATOM 1634 C CA . LEU A 1 209 ? -12.321 -8.602 12.397 1.00 97.56 209 LEU A CA 1
ATOM 1635 C C . LEU A 1 209 ? -12.466 -7.453 11.398 1.00 97.56 209 LEU A C 1
ATOM 1637 O O . LEU A 1 209 ? -13.322 -7.500 10.518 1.00 97.56 209 LEU A O 1
ATOM 1641 N N . LEU A 1 210 ? -11.615 -6.432 11.506 1.00 97.56 210 LEU A N 1
ATOM 1642 C CA . LEU A 1 210 ? -11.693 -5.268 10.633 1.00 97.56 210 LEU A CA 1
ATOM 1643 C C . LEU A 1 210 ? -11.232 -5.588 9.201 1.00 97.56 210 LEU A C 1
ATOM 1645 O O . LEU A 1 210 ? -11.833 -5.087 8.255 1.00 97.56 210 LEU A O 1
ATOM 1649 N N . SER A 1 211 ? -10.241 -6.474 9.025 1.00 96.75 211 SER A N 1
ATOM 1650 C CA . SER A 1 211 ? -9.854 -6.984 7.696 1.00 96.75 211 SER A CA 1
ATOM 1651 C C . SER A 1 211 ? -11.027 -7.672 7.004 1.00 96.75 211 SER A C 1
ATOM 1653 O O . SER A 1 211 ? -11.309 -7.371 5.846 1.00 96.75 211 SER A O 1
ATOM 1655 N N . GLN A 1 212 ? -11.741 -8.547 7.721 1.00 96.56 212 GLN A N 1
ATOM 1656 C CA . GLN A 1 212 ? -12.931 -9.207 7.189 1.00 96.56 212 GLN A CA 1
ATOM 1657 C C . GLN A 1 212 ? -14.032 -8.190 6.870 1.00 96.56 212 GLN A C 1
ATOM 1659 O O . GLN A 1 212 ? -14.615 -8.234 5.792 1.00 96.56 212 GLN A O 1
ATOM 1664 N N . ALA A 1 213 ? -14.251 -7.208 7.748 1.00 96.94 213 ALA A N 1
ATOM 1665 C CA . ALA A 1 213 ? -15.252 -6.175 7.522 1.00 96.94 213 ALA A CA 1
ATOM 1666 C C . ALA A 1 213 ? -14.977 -5.335 6.259 1.00 96.94 213 ALA A C 1
ATOM 1668 O O . ALA A 1 213 ? -15.927 -4.978 5.566 1.00 96.94 213 ALA A O 1
ATOM 1669 N N . PHE A 1 214 ? -13.718 -5.050 5.900 1.00 96.75 214 PHE A N 1
ATOM 1670 C CA . PHE A 1 214 ? -13.414 -4.382 4.623 1.00 96.75 214 PHE A CA 1
ATOM 1671 C C . PHE A 1 214 ? -13.835 -5.215 3.403 1.00 96.75 214 PHE A C 1
ATOM 1673 O O . PHE A 1 214 ? -14.303 -4.647 2.413 1.00 96.75 214 PHE A O 1
ATOM 1680 N N . LEU A 1 215 ? -13.683 -6.541 3.470 1.00 95.06 215 LEU A N 1
ATOM 1681 C CA . LEU A 1 215 ? -14.139 -7.455 2.418 1.00 95.06 215 LEU A CA 1
ATOM 1682 C C . LEU A 1 215 ? -15.669 -7.490 2.361 1.00 95.06 215 LEU A C 1
ATOM 1684 O O . LEU A 1 215 ? -16.245 -7.293 1.293 1.00 95.06 215 LEU A O 1
ATOM 1688 N N . ASP A 1 216 ? -16.320 -7.649 3.513 1.00 95.25 216 ASP A N 1
ATOM 1689 C CA . ASP A 1 216 ? -17.780 -7.739 3.626 1.00 95.25 216 ASP A CA 1
ATOM 1690 C C . ASP A 1 216 ? -18.483 -6.443 3.183 1.00 95.25 216 ASP A C 1
ATOM 1692 O O . ASP A 1 216 ? -19.596 -6.482 2.661 1.00 95.25 216 ASP A O 1
ATOM 1696 N N . ASN A 1 217 ? -17.824 -5.288 3.340 1.00 95.44 217 ASN A N 1
ATOM 1697 C CA . ASN A 1 217 ? -18.316 -3.989 2.864 1.00 95.44 217 ASN A CA 1
ATOM 1698 C C . ASN A 1 217 ? -18.003 -3.720 1.378 1.00 95.44 217 ASN A C 1
ATOM 1700 O O . ASN A 1 217 ? -18.289 -2.632 0.878 1.00 95.44 217 ASN A O 1
ATOM 1704 N N . GLY A 1 218 ? -17.428 -4.684 0.653 1.00 94.94 218 GLY A N 1
ATOM 1705 C CA . GLY A 1 218 ? -17.273 -4.621 -0.801 1.00 94.94 218 GLY A CA 1
ATOM 1706 C C . GLY A 1 218 ? -16.210 -3.639 -1.296 1.00 94.94 218 GLY A C 1
ATOM 1707 O O . GLY A 1 218 ? -16.282 -3.208 -2.450 1.00 94.94 218 GLY A O 1
ATOM 1708 N N . LEU A 1 219 ? -15.227 -3.275 -0.461 1.00 96.25 219 LEU A N 1
ATOM 1709 C CA . LEU A 1 219 ? -14.112 -2.411 -0.884 1.00 96.25 219 LEU A CA 1
ATOM 1710 C C . LEU A 1 219 ? -13.198 -3.098 -1.904 1.00 96.25 219 LEU A C 1
ATOM 1712 O O . LEU A 1 219 ? -12.493 -2.418 -2.653 1.00 96.25 219 LEU A O 1
ATOM 1716 N N . PHE A 1 220 ? -13.200 -4.429 -1.925 1.00 96.44 220 PHE A N 1
ATOM 1717 C CA . PHE A 1 220 ? -12.339 -5.230 -2.777 1.00 96.44 220 PHE A CA 1
ATOM 1718 C C . PHE A 1 220 ? -13.138 -6.134 -3.712 1.00 96.44 220 PHE A C 1
ATOM 1720 O O . PHE A 1 220 ? -14.246 -6.563 -3.397 1.00 96.44 220 PHE A O 1
ATOM 1727 N N . ILE A 1 221 ? -12.528 -6.445 -4.850 1.00 94.56 221 ILE A N 1
ATOM 1728 C CA . ILE A 1 221 ? -12.901 -7.539 -5.741 1.00 94.56 221 ILE A CA 1
ATOM 1729 C C . ILE A 1 221 ? -11.839 -8.632 -5.631 1.00 94.56 221 ILE A C 1
ATOM 1731 O O . ILE A 1 221 ? -10.642 -8.343 -5.621 1.00 94.56 221 ILE A O 1
ATOM 1735 N N . GLU A 1 222 ? -12.268 -9.886 -5.533 1.00 92.75 222 GLU A N 1
ATOM 1736 C CA . GLU A 1 222 ? -11.358 -11.026 -5.593 1.00 92.75 222 GLU A CA 1
ATOM 1737 C C . GLU A 1 222 ? -11.141 -11.426 -7.056 1.00 92.75 222 GLU A C 1
ATOM 1739 O O . GLU A 1 222 ? -12.091 -11.584 -7.824 1.00 92.75 222 GLU A O 1
ATOM 1744 N N . HIS A 1 223 ? -9.879 -11.564 -7.447 1.00 87.44 223 HIS A N 1
ATOM 1745 C CA . HIS A 1 223 ? -9.476 -12.080 -8.751 1.00 87.44 223 HIS A CA 1
ATOM 1746 C C . HIS A 1 223 ? -9.266 -13.600 -8.692 1.00 87.44 223 HIS A C 1
ATOM 1748 O O . HIS A 1 223 ? -9.005 -14.156 -7.628 1.00 87.44 223 HIS A O 1
ATOM 1754 N N . ASP A 1 224 ? -9.266 -14.276 -9.845 1.00 85.31 224 ASP A N 1
ATOM 1755 C CA . ASP A 1 224 ? -9.119 -15.743 -9.943 1.00 85.31 224 ASP A CA 1
ATOM 1756 C C . ASP A 1 224 ? -7.868 -16.304 -9.239 1.00 85.31 224 ASP A C 1
ATOM 1758 O O . ASP A 1 224 ? -7.841 -17.446 -8.782 1.00 85.31 224 ASP A O 1
ATOM 1762 N N . ASN A 1 225 ? -6.814 -15.495 -9.126 1.00 84.44 225 ASN A N 1
ATOM 1763 C CA . ASN A 1 225 ? -5.574 -15.839 -8.428 1.00 84.44 225 ASN A CA 1
ATOM 1764 C C . ASN A 1 225 ? -5.626 -15.581 -6.907 1.00 84.44 225 ASN A C 1
ATOM 1766 O O . ASN A 1 225 ? -4.576 -15.618 -6.263 1.00 84.44 225 ASN A O 1
ATOM 1770 N N . ARG A 1 226 ? -6.808 -15.302 -6.342 1.00 86.31 226 ARG A N 1
ATOM 1771 C CA . ARG A 1 226 ? -7.042 -14.897 -4.943 1.00 86.31 226 ARG A CA 1
ATOM 1772 C C . ARG A 1 226 ? -6.377 -13.579 -4.543 1.00 86.31 226 ARG A C 1
ATOM 1774 O O . ARG A 1 226 ? -6.180 -13.319 -3.357 1.00 86.31 226 ARG A O 1
ATOM 1781 N N . SER A 1 227 ? -5.983 -12.750 -5.511 1.00 88.44 227 SER A N 1
ATOM 1782 C CA . SER A 1 227 ? -5.551 -11.383 -5.215 1.00 88.44 227 SER A CA 1
ATOM 1783 C C . SER A 1 227 ? -6.763 -10.474 -5.054 1.00 88.44 227 SER A C 1
ATOM 1785 O O . SER A 1 227 ? -7.812 -10.708 -5.651 1.00 88.44 227 SER A O 1
ATOM 1787 N N . LEU A 1 228 ? -6.608 -9.440 -4.232 1.00 92.75 228 LEU A N 1
ATOM 1788 C CA . LEU A 1 228 ? -7.651 -8.459 -3.967 1.00 92.75 228 LEU A CA 1
ATOM 1789 C C . LEU A 1 228 ? -7.334 -7.176 -4.739 1.00 92.75 228 LEU A C 1
ATOM 1791 O O . LEU A 1 228 ? -6.290 -6.560 -4.518 1.00 92.75 228 LEU A O 1
ATOM 1795 N N . GLY A 1 229 ? -8.231 -6.779 -5.637 1.00 92.38 229 GLY A N 1
ATOM 1796 C CA . GLY A 1 229 ? -8.211 -5.481 -6.309 1.00 92.38 229 GLY A CA 1
ATOM 1797 C C . GLY A 1 229 ? -9.176 -4.513 -5.634 1.00 92.38 229 GLY A C 1
ATOM 1798 O O . GLY A 1 229 ? -10.167 -4.941 -5.052 1.00 92.38 229 GLY A O 1
ATOM 1799 N N . LEU A 1 230 ? -8.920 -3.205 -5.701 1.00 94.06 230 LEU A N 1
ATOM 1800 C CA . LEU A 1 230 ? -9.905 -2.215 -5.248 1.00 94.06 230 LEU A CA 1
ATOM 1801 C C . LEU A 1 230 ? -11.152 -2.299 -6.134 1.00 94.06 230 LEU A C 1
ATOM 1803 O O . LEU A 1 230 ? -11.032 -2.380 -7.356 1.00 94.06 230 LEU A O 1
ATOM 1807 N N . ASN A 1 231 ? -12.338 -2.263 -5.533 1.00 93.62 231 ASN A N 1
ATOM 1808 C CA . ASN A 1 231 ? -13.591 -2.336 -6.273 1.00 93.62 231 ASN A CA 1
ATOM 1809 C C . ASN A 1 231 ? -13.889 -0.997 -6.984 1.00 93.62 231 ASN A C 1
ATOM 1811 O O . ASN A 1 231 ? -14.216 -0.016 -6.311 1.00 93.62 231 ASN A O 1
ATOM 1815 N N . PRO A 1 232 ? -13.853 -0.929 -8.331 1.00 91.12 232 PRO A N 1
ATOM 1816 C CA . PRO A 1 232 ? -14.125 0.310 -9.063 1.00 91.12 232 PRO A CA 1
ATOM 1817 C C . PRO A 1 232 ? -15.604 0.723 -9.025 1.00 91.12 232 PRO A C 1
ATOM 1819 O O . PRO A 1 232 ? -15.930 1.857 -9.360 1.00 91.12 232 PRO A O 1
ATOM 1822 N N . GLN A 1 233 ? -16.503 -0.186 -8.637 1.00 92.69 233 GLN A N 1
ATOM 1823 C CA . GLN A 1 233 ? -17.945 0.058 -8.520 1.00 92.69 233 GLN A CA 1
ATOM 1824 C C . GLN A 1 233 ? -18.367 0.377 -7.081 1.00 92.69 233 GLN A C 1
ATOM 1826 O O . GLN A 1 233 ? -19.558 0.401 -6.771 1.00 92.69 233 GLN A O 1
ATOM 1831 N N . TYR A 1 234 ? -17.405 0.596 -6.185 1.00 93.56 234 TYR A N 1
ATOM 1832 C CA . TYR A 1 234 ? -17.685 0.930 -4.802 1.00 93.56 234 TYR A CA 1
ATOM 1833 C C . TYR A 1 234 ? -18.412 2.283 -4.707 1.00 93.56 234 TYR A C 1
ATOM 1835 O O . TYR A 1 234 ? -17.836 3.335 -4.974 1.00 93.56 234 TYR A O 1
ATOM 1843 N N . ALA A 1 235 ? -19.699 2.237 -4.352 1.00 90.31 235 ALA A N 1
ATOM 1844 C CA . ALA A 1 235 ? -20.606 3.389 -4.380 1.00 90.31 235 ALA A CA 1
ATOM 1845 C C . ALA A 1 235 ? -20.915 3.986 -2.994 1.00 90.31 235 ALA A C 1
ATOM 1847 O O . ALA A 1 235 ? -21.658 4.961 -2.896 1.00 90.31 235 ALA A O 1
ATOM 1848 N N . ALA A 1 236 ? -20.388 3.386 -1.925 1.00 92.31 236 ALA A N 1
ATOM 1849 C CA . ALA A 1 236 ? -20.507 3.917 -0.570 1.00 92.31 236 ALA A CA 1
ATOM 1850 C C . ALA A 1 236 ? -19.430 4.992 -0.306 1.00 92.31 236 ALA A C 1
ATOM 1852 O O . ALA A 1 236 ? -18.797 5.489 -1.236 1.00 92.31 236 ALA A O 1
ATOM 1853 N N . ASP A 1 237 ? -19.238 5.391 0.954 1.00 93.38 237 ASP A N 1
ATOM 1854 C CA . ASP A 1 237 ? -18.358 6.508 1.317 1.00 93.38 237 ASP A CA 1
ATOM 1855 C C . ASP A 1 237 ? -16.888 6.264 0.893 1.00 93.38 237 ASP A C 1
ATOM 1857 O O . ASP A 1 237 ? -16.253 5.334 1.415 1.00 93.38 237 ASP A O 1
ATOM 1861 N N . PRO A 1 238 ? -16.306 7.095 -0.003 1.00 90.38 238 PRO A N 1
ATOM 1862 C CA . PRO A 1 238 ? -14.899 7.006 -0.397 1.00 90.38 238 PRO A CA 1
ATOM 1863 C C . PRO A 1 238 ? -13.913 7.127 0.773 1.00 90.38 238 PRO A C 1
ATOM 1865 O O . PRO A 1 238 ? -12.772 6.669 0.661 1.00 90.38 238 PRO A O 1
ATOM 1868 N N . MET A 1 239 ? -14.325 7.694 1.914 1.00 93.00 239 MET A N 1
ATOM 1869 C CA . MET A 1 239 ? -13.511 7.737 3.135 1.00 93.00 239 MET A CA 1
ATOM 1870 C C . MET A 1 239 ? -13.130 6.367 3.665 1.00 93.00 239 MET A C 1
ATOM 1872 O O . MET A 1 239 ? -12.089 6.243 4.314 1.00 93.00 239 MET A O 1
ATOM 1876 N N . HIS A 1 240 ? -13.863 5.314 3.312 1.00 95.38 240 HIS A N 1
ATOM 1877 C CA . HIS A 1 240 ? -13.474 3.958 3.678 1.00 95.38 240 HIS A CA 1
ATOM 1878 C C . HIS A 1 240 ? -12.132 3.536 3.050 1.00 95.38 240 HIS A C 1
ATOM 1880 O O . HIS A 1 240 ? -11.397 2.779 3.680 1.00 95.38 240 HIS A O 1
ATOM 1886 N N . PHE A 1 241 ? -11.728 4.083 1.893 1.00 94.69 241 PHE A N 1
ATOM 1887 C CA . PHE A 1 241 ? -10.386 3.841 1.335 1.00 94.69 241 PHE A CA 1
ATOM 1888 C C . PHE A 1 241 ? -9.281 4.578 2.100 1.00 94.69 241 PHE A C 1
ATOM 1890 O O . PHE A 1 241 ? -8.182 4.049 2.271 1.00 94.69 241 PHE A O 1
ATOM 1897 N N . VAL A 1 242 ? -9.566 5.776 2.619 1.00 92.38 242 VAL A N 1
ATOM 1898 C CA . VAL A 1 242 ? -8.628 6.488 3.506 1.00 92.38 242 VAL A CA 1
ATOM 1899 C C . VAL A 1 242 ? -8.466 5.726 4.819 1.00 92.38 242 VAL A C 1
ATOM 1901 O O . VAL A 1 242 ? -7.345 5.537 5.292 1.00 92.38 242 VAL A O 1
ATOM 1904 N N . VAL A 1 243 ? -9.572 5.236 5.380 1.00 95.56 243 VAL A N 1
ATOM 1905 C CA . VAL A 1 243 ? -9.577 4.386 6.575 1.00 95.56 243 VAL A CA 1
ATOM 1906 C C . VAL A 1 243 ? -8.809 3.087 6.336 1.00 95.56 243 VAL A C 1
ATOM 1908 O O . VAL A 1 243 ? -7.985 2.726 7.172 1.00 95.56 243 VAL A O 1
ATOM 1911 N N . LEU A 1 244 ? -8.998 2.434 5.187 1.00 96.00 244 LEU A N 1
ATOM 1912 C CA . LEU A 1 244 ? -8.230 1.256 4.778 1.00 96.00 244 LEU A CA 1
ATOM 1913 C C . LEU A 1 244 ? -6.724 1.553 4.729 1.00 96.00 244 LEU A C 1
ATOM 1915 O O . LEU A 1 244 ? -5.929 0.795 5.280 1.00 96.00 244 LEU A O 1
ATOM 1919 N N . GLY A 1 245 ? -6.316 2.675 4.131 1.00 93.25 245 GLY A N 1
ATOM 1920 C CA . GLY A 1 245 ? -4.909 3.084 4.101 1.00 93.25 245 GLY A CA 1
ATOM 1921 C C . GLY A 1 245 ? -4.328 3.295 5.503 1.00 93.25 245 GLY A C 1
ATOM 1922 O O . GLY A 1 245 ? -3.241 2.803 5.811 1.00 93.25 245 GLY A O 1
ATOM 1923 N N . ARG A 1 246 ? -5.074 3.968 6.389 1.00 93.31 246 ARG A N 1
ATOM 1924 C CA . ARG A 1 246 ? -4.676 4.178 7.794 1.00 93.31 246 ARG A CA 1
ATOM 1925 C C . ARG A 1 246 ? -4.606 2.869 8.573 1.00 93.31 246 ARG A C 1
ATOM 1927 O O . ARG A 1 246 ? -3.689 2.689 9.370 1.00 93.31 246 ARG A O 1
ATOM 1934 N N . PHE A 1 247 ? -5.541 1.959 8.331 1.00 95.50 247 PHE A N 1
ATOM 1935 C CA . PHE A 1 247 ? -5.554 0.619 8.902 1.00 95.50 247 PHE A CA 1
ATOM 1936 C C . PHE A 1 247 ? -4.313 -0.184 8.495 1.00 95.50 247 PHE A C 1
ATOM 1938 O O . PHE A 1 247 ? -3.600 -0.684 9.364 1.00 95.50 247 PHE A O 1
ATOM 1945 N N . LEU A 1 248 ? -4.007 -0.247 7.195 1.00 94.31 248 LEU A N 1
ATOM 1946 C CA . LEU A 1 248 ? -2.849 -0.977 6.672 1.00 94.31 248 LEU A CA 1
ATOM 1947 C C . LEU A 1 248 ? -1.528 -0.387 7.175 1.00 94.31 248 LEU A C 1
ATOM 1949 O O . LEU A 1 248 ? -0.661 -1.129 7.627 1.00 94.31 248 LEU A O 1
ATOM 1953 N N . GLY A 1 249 ? -1.385 0.943 7.171 1.00 90.50 249 GLY A N 1
ATOM 1954 C CA . GLY A 1 249 ? -0.188 1.601 7.702 1.00 90.50 249 GLY A CA 1
ATOM 1955 C C . GLY A 1 249 ? 0.049 1.277 9.179 1.00 90.50 249 GLY A C 1
ATOM 1956 O O . GLY A 1 249 ? 1.172 0.996 9.584 1.00 90.50 249 GLY A O 1
ATOM 1957 N N . ARG A 1 250 ? -1.020 1.230 9.980 1.00 91.44 250 ARG A N 1
ATOM 1958 C CA . ARG A 1 250 ? -0.964 0.858 11.403 1.00 91.44 250 ARG A CA 1
ATOM 1959 C C . ARG A 1 250 ? -0.678 -0.619 11.652 1.00 91.44 250 ARG A C 1
ATOM 1961 O O . ARG A 1 250 ? -0.226 -0.947 12.741 1.00 91.44 250 ARG A O 1
ATOM 1968 N N . ALA A 1 251 ? -0.971 -1.502 10.701 1.00 91.25 251 ALA A N 1
ATOM 1969 C CA . ALA A 1 251 ? -0.621 -2.917 10.807 1.00 91.25 251 ALA A CA 1
ATOM 1970 C C . ALA A 1 251 ? 0.886 -3.158 10.601 1.00 91.25 251 ALA A C 1
ATOM 1972 O O . ALA A 1 251 ? 1.405 -4.184 11.035 1.00 91.25 251 ALA A O 1
ATOM 1973 N N . ILE A 1 252 ? 1.566 -2.224 9.927 1.00 87.56 252 ILE A N 1
ATOM 1974 C CA . ILE A 1 252 ? 3.001 -2.277 9.625 1.00 87.56 252 ILE A CA 1
ATOM 1975 C C . ILE A 1 252 ? 3.845 -1.651 10.754 1.00 87.56 252 ILE A C 1
ATOM 1977 O O . ILE A 1 252 ? 4.959 -2.114 10.998 1.00 87.56 252 ILE A O 1
ATOM 1981 N N . ILE A 1 253 ? 3.316 -0.614 11.418 1.00 82.31 253 ILE A N 1
ATOM 1982 C CA . ILE A 1 253 ? 3.935 0.127 12.540 1.00 82.31 253 ILE A CA 1
ATOM 1983 C C . ILE A 1 253 ? 3.751 -0.611 13.871 1.00 82.31 253 ILE A C 1
ATOM 1985 O O . ILE A 1 253 ? 4.750 -0.729 14.617 1.00 82.31 253 ILE A O 1
#